Protein AF-A0A2H1JUE1-F1 (afdb_monomer)

Sequence (225 aa):
MKPLSWEAAAAALLAVSAVVLFGVGTTFPPVRAFGYVPMLAALIIVWSVNRSFARDLSIIAACLALISAISVEADISWSNIARMGVVLSAVVTGPWLVTRYVFEDKTIQFPLRRGQPWSRLEWAWLVFVVVVAWAVLPQYFMRTEVYLNWPPLTNWSEIIRLFFGVNAVGIWDELFFICTVFALLRKHFSFWTANVFTTIIFVSFLWELGYRSIGPLLTIPFALV

Nearest PDB structures (foldseek):
  8qai-assembly1_A  TM=3.395E-01  e=7.877E+00  synthetic construct
  8qah-assembly1_A  TM=2.611E-01  e=9.833E+00  synthetic construct

Organism: NCBI:txid1255616

Solvent-accessible surface area (backbone atoms only — not comparable to full-atom values): 12053 Å² total; per-residue (Å²): 130,82,78,81,48,67,61,57,51,20,51,48,27,39,27,51,13,31,32,27,43,24,34,50,11,62,79,38,63,89,51,21,70,57,15,53,54,37,35,51,50,17,51,54,48,22,58,74,73,37,66,71,58,25,56,50,52,49,49,51,52,52,37,53,53,58,55,68,74,50,83,64,51,47,55,87,48,68,69,47,48,53,52,49,52,52,53,58,48,43,52,44,51,46,53,43,49,45,36,46,73,74,66,69,39,75,70,60,53,83,86,71,90,74,94,66,79,82,49,73,65,56,53,51,48,52,54,49,52,53,54,48,47,66,64,46,46,62,54,50,32,67,76,68,54,40,57,72,48,42,67,87,75,85,47,73,69,52,49,55,50,50,55,55,46,54,54,51,48,56,53,45,47,48,51,36,47,49,28,37,49,25,43,53,38,42,76,81,36,55,68,67,60,17,39,52,44,36,34,46,34,51,49,12,46,41,32,35,42,32,46,50,87,67,30,53,76,67,45,49,68,63,56,73,109

Structure (mmCIF, N/CA/C/O backbone):
data_AF-A0A2H1JUE1-F1
#
_entry.id   AF-A0A2H1JUE1-F1
#
loop_
_atom_site.group_PDB
_atom_si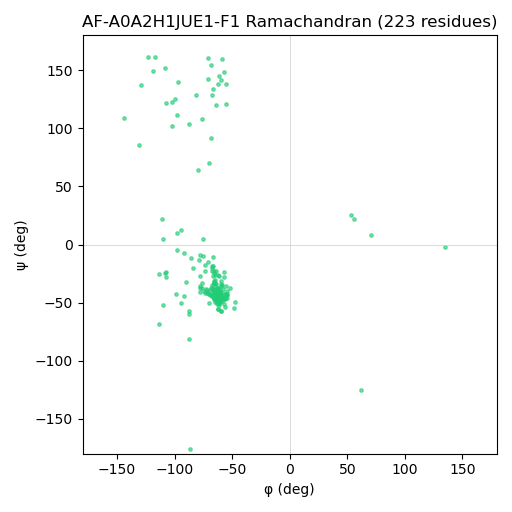te.id
_atom_site.type_symbol
_atom_site.label_atom_id
_atom_site.label_alt_id
_atom_site.label_comp_id
_atom_site.label_asym_id
_atom_site.label_entity_id
_atom_site.label_seq_id
_atom_site.pdbx_PDB_ins_code
_atom_site.Cartn_x
_atom_site.Cartn_y
_atom_site.Cartn_z
_atom_site.occupancy
_atom_site.B_iso_or_equiv
_atom_site.auth_seq_id
_atom_site.auth_comp_id
_atom_site.auth_asym_id
_atom_site.auth_atom_id
_atom_site.pdbx_PDB_model_num
ATOM 1 N N . MET A 1 1 ? -26.456 14.952 4.417 1.00 43.59 1 MET A N 1
ATOM 2 C CA . MET A 1 1 ? -25.105 14.348 4.400 1.00 43.59 1 MET A CA 1
ATOM 3 C C . MET A 1 1 ? -24.648 14.248 5.848 1.00 43.59 1 MET A C 1
ATOM 5 O O . MET A 1 1 ? -24.666 15.272 6.518 1.00 43.59 1 MET A O 1
ATOM 9 N N . LYS A 1 2 ? -24.367 13.049 6.384 1.00 45.31 2 LYS A N 1
ATOM 10 C CA . LYS A 1 2 ? -23.789 12.945 7.739 1.00 45.31 2 LYS A CA 1
ATOM 11 C C . LYS A 1 2 ? -22.421 13.648 7.724 1.00 45.31 2 LYS A C 1
ATOM 13 O O . LYS A 1 2 ? -21.713 13.478 6.730 1.00 45.31 2 LYS A O 1
ATOM 18 N N . PRO A 1 3 ? -22.060 14.436 8.751 1.00 51.22 3 PRO A N 1
ATOM 19 C CA . PRO A 1 3 ? -20.720 15.005 8.830 1.00 51.22 3 PRO A CA 1
ATOM 20 C C . PRO A 1 3 ? -19.693 13.871 8.764 1.00 51.22 3 PRO A C 1
ATOM 2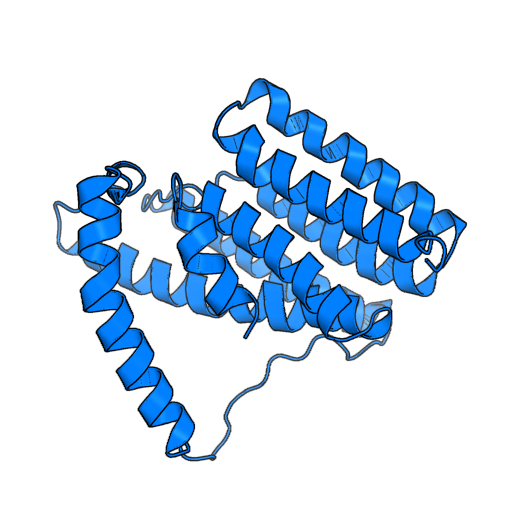2 O O . PRO A 1 3 ? -19.909 12.801 9.341 1.00 51.22 3 PRO A O 1
ATOM 25 N N . LEU A 1 4 ? -18.612 14.091 8.013 1.00 66.25 4 LEU A N 1
ATOM 26 C CA . LEU A 1 4 ? -17.487 13.165 7.939 1.00 66.25 4 LEU A CA 1
ATOM 27 C C . LEU A 1 4 ? -16.988 12.934 9.373 1.00 66.25 4 LEU A C 1
ATOM 29 O O . LEU A 1 4 ? -16.663 13.900 10.064 1.00 66.25 4 LEU A O 1
ATOM 33 N N . SER A 1 5 ? -16.983 11.686 9.853 1.00 89.38 5 SER A N 1
ATOM 34 C CA . SER A 1 5 ? -16.444 11.405 11.185 1.00 89.38 5 SER A CA 1
ATOM 35 C C . SER A 1 5 ? -14.963 11.781 11.209 1.00 89.38 5 SER A C 1
ATOM 37 O O . SER A 1 5 ? -14.259 11.621 10.210 1.00 89.38 5 SER A O 1
ATOM 39 N N . TRP A 1 6 ? -14.465 12.276 12.343 1.00 92.25 6 TRP A N 1
ATOM 40 C CA . TRP A 1 6 ? -13.042 12.603 12.482 1.00 92.25 6 TRP A CA 1
ATOM 41 C C . TRP A 1 6 ? -12.128 11.402 12.193 1.00 92.25 6 TRP A C 1
ATOM 43 O O . TRP A 1 6 ? -11.017 11.569 11.700 1.00 92.25 6 TRP A O 1
ATOM 53 N N . GLU A 1 7 ? -12.622 10.187 12.427 1.00 93.00 7 GLU A N 1
ATOM 54 C CA . GLU A 1 7 ? -11.959 8.936 12.059 1.00 93.00 7 GLU A CA 1
ATOM 55 C C . GLU A 1 7 ? -11.834 8.798 10.536 1.00 93.00 7 GLU A C 1
ATOM 57 O O . GLU A 1 7 ? -10.749 8.531 10.025 1.00 93.00 7 GLU A O 1
ATOM 62 N N . ALA A 1 8 ? -12.916 9.040 9.788 1.00 94.19 8 ALA A N 1
ATOM 63 C CA . ALA A 1 8 ? -12.879 9.019 8.329 1.00 94.19 8 ALA A CA 1
ATOM 64 C C . ALA A 1 8 ? -11.990 10.139 7.768 1.00 94.19 8 ALA A C 1
ATOM 66 O O . ALA A 1 8 ? -11.302 9.924 6.773 1.00 94.19 8 ALA A O 1
ATOM 67 N N . ALA A 1 9 ? -11.947 11.305 8.421 1.00 95.31 9 ALA A N 1
ATOM 68 C CA . ALA A 1 9 ? -11.017 12.376 8.071 1.00 95.31 9 ALA A CA 1
ATOM 69 C C . ALA A 1 9 ? -9.551 11.954 8.282 1.00 95.31 9 ALA A C 1
ATOM 71 O O . ALA A 1 9 ? -8.721 12.181 7.405 1.00 95.31 9 ALA A O 1
ATOM 72 N N . ALA A 1 10 ? -9.230 11.289 9.397 1.00 96.69 10 ALA A N 1
ATOM 73 C CA . ALA A 1 10 ? -7.889 10.762 9.651 1.00 96.69 10 ALA A CA 1
ATOM 74 C C . ALA A 1 10 ? -7.494 9.670 8.641 1.00 96.69 10 ALA A C 1
ATOM 76 O O . ALA A 1 10 ? -6.391 9.702 8.099 1.00 96.69 10 ALA A O 1
ATOM 77 N N . ALA A 1 11 ? -8.402 8.744 8.321 1.00 96.88 11 ALA A N 1
ATOM 78 C CA . ALA A 1 11 ? -8.172 7.731 7.290 1.00 96.88 11 ALA A CA 1
ATOM 79 C C . ALA A 1 11 ? -7.960 8.361 5.902 1.00 96.88 11 ALA A C 1
ATOM 81 O O . ALA A 1 11 ? -7.049 7.966 5.177 1.00 96.88 11 ALA A O 1
ATOM 82 N N . ALA A 1 12 ? -8.743 9.389 5.558 1.00 97.44 12 ALA A N 1
ATOM 83 C CA . ALA A 1 12 ? -8.578 10.136 4.316 1.00 97.44 12 ALA A CA 1
ATOM 84 C C . ALA A 1 12 ? -7.231 10.865 4.258 1.00 97.44 12 ALA A C 1
ATOM 86 O O . ALA A 1 12 ? -6.567 10.821 3.228 1.00 97.44 12 ALA A O 1
ATOM 87 N N . LEU A 1 13 ? -6.787 11.480 5.356 1.00 97.69 13 LEU A N 1
ATOM 88 C CA . LEU A 1 13 ? -5.463 12.099 5.438 1.00 97.69 13 LEU A CA 1
ATOM 89 C C . LEU A 1 13 ? -4.339 11.071 5.265 1.00 97.69 13 LEU A C 1
ATOM 91 O O . LEU A 1 13 ? -3.372 11.345 4.558 1.00 97.69 13 LEU A O 1
ATOM 95 N N . LEU A 1 14 ? -4.473 9.869 5.832 1.00 98.06 14 LEU A N 1
ATOM 96 C CA . LEU A 1 14 ? -3.495 8.804 5.604 1.00 98.06 14 LEU A CA 1
ATOM 97 C C . LEU A 1 14 ? -3.512 8.303 4.149 1.00 98.06 14 LEU A C 1
ATOM 99 O O . LEU A 1 14 ? -2.458 8.055 3.570 1.00 98.06 14 LEU A O 1
ATOM 103 N N . ALA A 1 15 ? -4.685 8.213 3.522 1.00 97.69 15 ALA A N 1
ATOM 104 C CA . ALA A 1 15 ? -4.795 7.874 2.105 1.00 97.69 15 ALA A CA 1
ATOM 105 C C . ALA A 1 15 ? -4.165 8.960 1.209 1.00 97.69 15 ALA A C 1
ATOM 107 O O . ALA A 1 15 ? -3.414 8.643 0.290 1.00 97.69 15 ALA A O 1
ATOM 108 N N . VAL A 1 16 ? -4.383 10.243 1.521 1.00 97.69 16 VAL A N 1
ATOM 109 C CA . VAL A 1 16 ? -3.706 11.373 0.860 1.00 97.69 16 VAL A CA 1
ATOM 110 C C . VAL A 1 16 ? -2.194 11.295 1.069 1.00 97.69 16 VAL A C 1
ATOM 112 O O . VAL A 1 16 ? -1.439 11.514 0.126 1.00 97.69 16 VAL A O 1
ATOM 115 N N . SER A 1 17 ? -1.738 10.936 2.272 1.00 97.50 17 SER A N 1
ATOM 116 C CA . SER A 1 17 ? -0.320 10.695 2.544 1.00 97.50 17 SER A CA 1
ATOM 117 C C . SER A 1 17 ? 0.262 9.635 1.612 1.00 97.50 17 SER A C 1
ATOM 119 O O . SER A 1 17 ? 1.292 9.895 0.996 1.00 97.50 17 SER A O 1
ATOM 121 N N . ALA A 1 18 ? -0.415 8.498 1.433 1.00 96.62 18 ALA A N 1
ATOM 122 C CA . ALA A 1 18 ? 0.022 7.453 0.510 1.00 96.62 18 ALA A CA 1
ATOM 123 C C . ALA A 1 18 ? 0.114 7.964 -0.940 1.00 96.62 18 ALA A C 1
ATOM 125 O O . ALA A 1 18 ? 1.123 7.733 -1.607 1.00 96.62 18 ALA A O 1
ATOM 126 N N . VAL A 1 19 ? -0.878 8.733 -1.406 1.00 96.44 19 VAL A N 1
ATOM 127 C CA . VAL A 1 19 ? -0.862 9.348 -2.748 1.00 96.44 19 VAL A CA 1
ATOM 128 C C . VAL A 1 19 ? 0.331 10.289 -2.915 1.00 96.44 19 VAL A C 1
ATOM 130 O O . VAL A 1 19 ? 0.977 10.286 -3.961 1.00 96.44 19 VAL A O 1
ATOM 133 N N . VAL A 1 20 ? 0.659 11.089 -1.899 1.00 95.88 20 VAL A N 1
ATOM 134 C CA . VAL A 1 20 ? 1.799 12.013 -1.967 1.00 95.88 20 VAL A CA 1
ATOM 135 C C . VAL A 1 20 ? 3.134 11.272 -1.846 1.00 95.88 20 VAL A C 1
ATOM 137 O O . VAL A 1 20 ? 4.064 11.612 -2.568 1.00 95.88 20 VAL A O 1
ATOM 140 N N . LEU A 1 21 ? 3.248 10.259 -0.983 1.00 93.69 21 LEU A N 1
ATOM 141 C CA . LEU A 1 21 ? 4.492 9.507 -0.770 1.00 93.69 21 LEU A CA 1
ATOM 142 C C . LEU A 1 21 ? 4.863 8.615 -1.959 1.00 93.69 21 LEU A C 1
ATOM 144 O O . LEU A 1 21 ? 6.039 8.557 -2.315 1.00 93.69 21 LEU A O 1
ATOM 148 N N . PHE A 1 22 ? 3.877 7.930 -2.539 1.00 93.50 22 PHE A N 1
ATOM 149 C CA . PHE A 1 22 ? 4.087 6.845 -3.504 1.00 93.50 22 PHE A CA 1
ATOM 150 C C . PHE A 1 22 ? 3.587 7.185 -4.913 1.00 93.50 22 PHE A C 1
ATOM 152 O O . PHE A 1 22 ? 4.115 6.691 -5.907 1.00 93.50 22 PHE A O 1
ATOM 159 N N . GLY A 1 23 ? 2.617 8.093 -5.027 1.00 90.12 23 GLY A N 1
ATOM 160 C CA . GLY A 1 23 ? 2.155 8.622 -6.308 1.00 90.12 23 GLY A CA 1
ATOM 161 C C . GLY A 1 23 ? 2.982 9.828 -6.752 1.00 90.12 23 GLY A C 1
ATOM 162 O O . GLY A 1 23 ? 3.911 9.729 -7.555 1.00 90.12 23 GLY A O 1
ATOM 163 N N . VAL A 1 24 ? 2.641 10.993 -6.195 1.00 89.56 24 VAL A N 1
ATOM 164 C CA . VAL A 1 24 ? 3.213 12.291 -6.585 1.00 89.56 24 VAL A CA 1
ATOM 165 C C . VAL A 1 24 ? 4.704 12.366 -6.265 1.00 89.56 24 VAL A C 1
ATOM 167 O O . VAL A 1 24 ? 5.474 12.847 -7.088 1.00 89.56 24 VAL A O 1
ATOM 170 N N . GLY A 1 25 ? 5.125 11.869 -5.102 1.00 82.88 25 GLY A N 1
ATOM 171 C CA . GLY A 1 25 ? 6.514 11.892 -4.641 1.00 82.88 25 GLY A CA 1
ATOM 172 C C . GLY A 1 25 ? 7.459 11.063 -5.504 1.00 82.88 25 GLY A C 1
ATOM 173 O O . GLY A 1 25 ? 8.636 11.397 -5.604 1.00 82.88 25 GLY A O 1
ATOM 174 N N . THR A 1 26 ? 6.941 10.039 -6.181 1.00 84.00 26 THR A N 1
ATOM 175 C CA . THR A 1 26 ? 7.703 9.254 -7.158 1.00 84.00 26 THR A CA 1
ATOM 176 C C . THR A 1 26 ? 7.955 10.058 -8.433 1.00 84.00 26 THR A C 1
ATOM 178 O O . THR A 1 26 ? 9.044 10.022 -8.994 1.00 84.00 26 THR A O 1
ATOM 181 N N . THR A 1 27 ? 6.968 10.836 -8.888 1.00 84.00 27 THR A N 1
ATOM 182 C CA . THR A 1 27 ? 7.120 11.718 -10.058 1.00 84.00 27 THR A CA 1
ATOM 183 C C . THR A 1 27 ? 7.916 12.985 -9.729 1.00 84.00 27 THR A C 1
ATOM 185 O O . THR A 1 27 ? 8.665 13.487 -10.563 1.00 84.00 27 THR A O 1
ATOM 188 N N . PHE A 1 28 ? 7.779 13.493 -8.506 1.00 86.88 28 PHE A N 1
ATOM 189 C CA . PHE A 1 28 ? 8.398 14.721 -8.027 1.00 86.88 28 PHE A CA 1
ATOM 190 C C . PHE A 1 28 ? 9.080 14.464 -6.669 1.00 86.88 28 PHE A C 1
ATOM 192 O O . PHE A 1 28 ? 8.504 14.744 -5.614 1.00 86.88 28 PHE A O 1
ATOM 199 N N . PRO A 1 29 ? 10.337 13.985 -6.657 1.00 84.88 29 PRO A N 1
ATOM 200 C CA . PRO A 1 29 ? 11.055 13.662 -5.422 1.00 84.88 29 PRO A CA 1
ATOM 201 C C . PRO A 1 29 ? 11.081 14.774 -4.355 1.00 84.88 29 PRO A C 1
ATOM 203 O O . PRO A 1 29 ? 10.925 14.448 -3.175 1.00 84.88 29 PRO A O 1
ATOM 206 N N . PRO A 1 30 ? 11.189 16.079 -4.701 1.00 89.44 30 PRO A N 1
ATOM 207 C CA . PRO A 1 30 ? 11.189 17.148 -3.701 1.00 89.44 30 PRO A CA 1
ATOM 208 C C . PRO A 1 30 ? 9.903 17.227 -2.873 1.00 89.44 30 PRO A C 1
ATOM 210 O O . PRO A 1 30 ? 9.948 17.678 -1.731 1.00 89.44 30 PRO A O 1
ATOM 213 N N . VAL A 1 31 ? 8.761 16.789 -3.421 1.00 90.56 31 VAL A N 1
ATOM 214 C CA . VAL A 1 31 ? 7.478 16.843 -2.705 1.00 90.56 31 VAL A CA 1
ATOM 215 C C . VAL A 1 31 ? 7.165 15.572 -1.925 1.00 90.56 31 VAL A C 1
ATOM 217 O O . VAL A 1 31 ? 6.224 15.577 -1.134 1.00 90.56 31 VAL A O 1
ATOM 220 N N . ARG A 1 32 ? 7.963 14.505 -2.075 1.00 89.62 32 ARG A N 1
ATOM 221 C CA . ARG A 1 32 ? 7.752 13.231 -1.367 1.00 89.62 32 ARG A CA 1
ATOM 222 C C . ARG A 1 32 ? 7.673 13.440 0.145 1.00 89.62 32 ARG A C 1
ATOM 224 O O . ARG A 1 32 ? 6.767 12.928 0.794 1.00 89.62 32 ARG A O 1
ATOM 231 N N . ALA A 1 33 ? 8.554 14.276 0.698 1.00 91.81 33 ALA A N 1
ATOM 232 C CA . ALA A 1 33 ? 8.569 14.588 2.126 1.00 91.81 33 ALA A CA 1
ATOM 233 C C . ALA A 1 33 ? 7.276 15.271 2.620 1.00 91.81 33 ALA A C 1
ATOM 235 O O . ALA A 1 33 ? 6.905 15.109 3.784 1.00 91.81 33 ALA A O 1
ATOM 236 N N . PHE A 1 34 ? 6.534 15.975 1.755 1.00 94.06 34 PHE A N 1
ATOM 237 C CA . PHE A 1 34 ? 5.244 16.556 2.142 1.00 94.06 34 PHE A CA 1
ATOM 238 C C . PHE A 1 34 ? 4.186 15.497 2.434 1.00 94.06 34 PHE A C 1
ATOM 240 O O . PHE A 1 34 ? 3.229 15.799 3.138 1.00 94.06 34 PHE A O 1
ATOM 247 N N . GLY A 1 35 ? 4.367 14.253 1.981 1.00 94.12 35 GLY A N 1
ATOM 248 C CA . GLY A 1 35 ? 3.470 13.149 2.306 1.00 94.12 35 GLY A CA 1
ATOM 249 C C . GLY A 1 35 ? 3.452 12.796 3.795 1.00 94.12 35 GLY A C 1
ATOM 250 O O . GLY A 1 35 ? 2.440 12.298 4.289 1.00 94.12 35 GLY A O 1
ATOM 251 N N . TYR A 1 36 ? 4.498 13.138 4.554 1.00 96.19 36 TYR A N 1
ATOM 252 C CA . TYR A 1 36 ? 4.509 12.957 6.008 1.00 96.19 36 TYR A CA 1
ATOM 253 C C . TYR A 1 36 ? 3.632 13.975 6.750 1.00 96.19 36 TYR A C 1
ATOM 255 O O . TYR A 1 36 ? 3.174 13.690 7.851 1.00 96.19 36 TYR A O 1
ATOM 263 N N . VAL A 1 37 ? 3.334 15.137 6.158 1.00 97.00 37 VAL A N 1
ATOM 264 C CA . VAL A 1 37 ? 2.472 16.158 6.782 1.00 97.00 37 VAL A CA 1
ATOM 265 C C . VAL A 1 37 ? 1.044 15.639 7.020 1.00 97.00 37 VAL A C 1
ATOM 267 O O . VAL A 1 37 ? 0.605 15.645 8.173 1.00 97.00 37 VAL A O 1
ATOM 270 N N . PRO A 1 38 ? 0.307 15.136 6.005 1.00 97.38 38 PRO A N 1
ATOM 271 C CA . PRO A 1 38 ? -1.014 14.563 6.232 1.00 97.38 38 PRO A CA 1
ATOM 272 C C . PRO A 1 38 ? -0.953 13.268 7.056 1.00 97.38 38 PRO A C 1
ATOM 274 O O . PRO A 1 38 ? -1.889 13.002 7.804 1.00 97.38 38 PRO A O 1
ATOM 277 N N . MET A 1 39 ? 0.151 12.507 7.015 1.00 98.06 39 MET A N 1
ATOM 278 C CA . MET A 1 39 ? 0.349 11.353 7.905 1.00 98.06 39 MET A CA 1
ATOM 279 C C . MET A 1 39 ? 0.360 11.779 9.376 1.00 98.06 39 MET A C 1
ATOM 281 O O . MET A 1 39 ? -0.398 11.247 10.184 1.00 98.06 39 MET A O 1
ATOM 285 N N . LEU A 1 40 ? 1.185 12.769 9.728 1.00 97.81 40 LEU A N 1
ATOM 286 C CA . LEU A 1 40 ? 1.268 13.293 11.089 1.00 97.81 40 LEU A CA 1
ATOM 287 C C . LEU A 1 40 ? -0.063 13.911 11.527 1.00 97.81 40 LEU A C 1
ATOM 289 O O . LEU A 1 40 ? -0.509 13.662 12.645 1.00 97.81 40 LEU A O 1
ATOM 293 N N . ALA 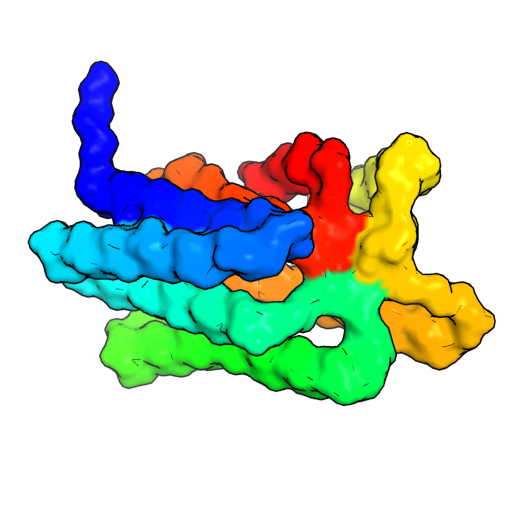A 1 41 ? -0.736 14.648 10.641 1.00 97.56 41 ALA A N 1
ATOM 294 C CA . ALA A 1 41 ? -2.061 15.196 10.918 1.00 97.56 41 ALA A CA 1
ATOM 295 C C . ALA A 1 41 ? -3.098 14.092 11.196 1.00 97.56 41 ALA A C 1
ATOM 297 O O . ALA A 1 41 ? -3.848 14.194 12.168 1.00 97.56 41 ALA A O 1
ATOM 298 N N . ALA A 1 42 ? -3.105 13.011 10.404 1.00 97.50 42 ALA A N 1
ATOM 299 C CA . ALA A 1 42 ? -3.966 11.850 10.628 1.00 97.50 42 ALA A CA 1
ATOM 300 C C . ALA A 1 42 ? -3.735 11.238 12.015 1.00 97.50 42 ALA A C 1
ATOM 302 O O . ALA A 1 42 ? -4.694 10.976 12.743 1.00 97.50 42 ALA A O 1
ATOM 303 N N . LEU A 1 43 ? -2.465 11.064 12.401 1.00 97.81 43 LEU A N 1
ATOM 304 C CA . LEU A 1 43 ? -2.086 10.535 13.709 1.00 97.81 43 LEU A CA 1
ATOM 305 C C . LEU A 1 43 ? -2.532 11.458 14.851 1.00 97.81 43 LEU A C 1
ATOM 307 O O . LEU A 1 43 ? -3.138 10.988 15.811 1.00 97.81 43 LEU A O 1
ATOM 311 N N . ILE A 1 44 ? -2.302 12.767 14.741 1.00 97.56 44 ILE A N 1
ATOM 312 C CA . ILE A 1 44 ? -2.718 13.744 15.760 1.00 97.56 44 ILE A CA 1
ATOM 313 C C . ILE A 1 44 ? -4.240 13.717 15.954 1.00 97.56 44 ILE A C 1
ATOM 315 O O . ILE A 1 44 ? -4.719 13.666 17.091 1.00 97.56 44 ILE A O 1
ATOM 319 N N . ILE A 1 45 ? -5.003 13.710 14.857 1.00 95.94 45 ILE A N 1
ATOM 320 C CA . ILE A 1 45 ? -6.469 13.682 14.902 1.00 95.94 45 ILE A CA 1
ATOM 321 C C . ILE A 1 45 ? -6.953 12.393 15.560 1.00 95.94 45 ILE A C 1
ATOM 323 O O . ILE A 1 45 ? -7.737 12.446 16.507 1.00 95.94 45 ILE A O 1
ATOM 327 N N . VAL A 1 46 ? -6.472 11.231 15.113 1.00 95.94 46 VAL A N 1
ATOM 328 C CA . VAL A 1 46 ? -6.986 9.959 15.627 1.00 95.94 46 VAL A CA 1
ATOM 329 C C . VAL A 1 46 ? -6.630 9.746 17.100 1.00 95.94 46 VAL A C 1
ATOM 331 O O . VAL A 1 46 ? -7.484 9.315 17.873 1.00 95.94 46 VAL A O 1
ATOM 334 N N . TRP A 1 47 ? -5.422 10.131 17.533 1.00 97.00 47 TRP A N 1
ATOM 335 C CA . TRP A 1 47 ? -5.011 10.034 18.938 1.00 97.00 47 TRP A CA 1
ATOM 336 C C . TRP A 1 47 ? -5.811 10.964 19.860 1.00 97.00 47 TRP A C 1
ATOM 338 O O . TRP A 1 47 ? -5.945 10.663 21.050 1.00 97.00 47 TRP A O 1
ATOM 348 N N . SER A 1 48 ? -6.372 12.044 19.310 1.00 95.62 48 SER A N 1
ATOM 349 C CA . SER A 1 48 ? -7.238 12.990 20.024 1.00 95.62 48 SER A CA 1
ATOM 350 C C . SER A 1 48 ? -8.705 12.549 20.083 1.00 95.62 48 SER A C 1
ATOM 352 O O . SER A 1 48 ? -9.445 13.029 20.936 1.00 95.62 48 SER A O 1
ATOM 354 N N . VAL A 1 49 ? -9.133 11.643 19.196 1.00 93.12 49 VAL A N 1
ATOM 355 C CA . VAL A 1 49 ? -10.548 11.265 19.028 1.00 93.12 49 VAL A CA 1
ATOM 356 C C . VAL A 1 49 ? -10.832 9.844 19.509 1.00 93.12 49 VAL A C 1
ATOM 358 O O . VAL A 1 49 ? -11.747 9.641 20.303 1.00 93.12 49 VAL A O 1
ATOM 361 N N . ASN A 1 50 ? -10.065 8.851 19.047 1.00 93.94 50 ASN A N 1
ATOM 362 C CA . ASN A 1 50 ? -10.319 7.439 19.330 1.00 93.94 50 ASN A CA 1
ATOM 363 C C . ASN A 1 50 ? -9.005 6.664 19.496 1.00 93.94 50 ASN A C 1
ATOM 365 O O . ASN A 1 50 ? -8.307 6.366 18.530 1.00 93.94 50 ASN A O 1
ATOM 369 N N . ARG A 1 51 ? -8.699 6.262 20.736 1.00 93.38 51 ARG A N 1
ATOM 370 C CA . ARG A 1 51 ? -7.477 5.513 21.080 1.00 93.38 51 ARG A CA 1
ATOM 371 C C . ARG A 1 51 ? -7.414 4.119 20.452 1.00 93.38 51 ARG A C 1
ATOM 373 O O . ARG A 1 51 ? -6.315 3.635 20.203 1.00 93.38 51 ARG A O 1
ATOM 380 N N . SER A 1 52 ? -8.556 3.470 20.223 1.00 93.69 52 SER A N 1
ATOM 381 C CA . SER A 1 52 ? -8.593 2.150 19.587 1.00 93.69 52 SER A CA 1
ATOM 382 C C . SER A 1 52 ? -8.216 2.261 18.114 1.00 93.69 52 SER A C 1
ATOM 384 O O . SER A 1 52 ? -7.282 1.591 17.681 1.00 93.69 52 SER A O 1
ATOM 386 N N . PHE A 1 53 ? -8.853 3.178 17.379 1.00 95.56 53 PHE A N 1
ATOM 387 C CA . PHE A 1 53 ? -8.497 3.429 15.983 1.00 95.56 53 PHE A CA 1
ATOM 388 C C . PHE A 1 53 ? -7.088 4.014 15.844 1.00 95.56 53 PHE A C 1
ATOM 390 O O . PHE A 1 53 ? -6.378 3.689 14.898 1.00 95.56 53 PHE A O 1
ATOM 397 N N . ALA A 1 54 ? -6.632 4.807 16.817 1.00 96.06 54 ALA A N 1
ATOM 398 C CA . ALA A 1 54 ? -5.294 5.385 16.795 1.00 96.06 54 ALA A CA 1
ATOM 399 C C . ALA A 1 54 ? -4.186 4.332 16.768 1.00 96.06 54 ALA A C 1
ATOM 401 O O . ALA A 1 54 ? -3.231 4.483 16.013 1.00 96.06 54 ALA A O 1
ATOM 402 N N . ARG A 1 55 ? -4.328 3.248 17.542 1.00 95.88 55 ARG A N 1
ATOM 403 C CA . ARG A 1 55 ? -3.369 2.131 17.540 1.00 95.88 55 ARG A CA 1
ATOM 404 C C . ARG A 1 55 ? -3.273 1.484 16.161 1.00 95.88 55 ARG A C 1
ATOM 406 O O . ARG A 1 55 ? -2.173 1.316 15.641 1.00 95.88 55 ARG A O 1
ATOM 413 N N . ASP A 1 56 ? -4.422 1.182 15.568 1.00 97.06 56 ASP A N 1
ATOM 414 C CA . ASP A 1 56 ? -4.509 0.513 14.271 1.00 97.06 56 ASP A CA 1
ATOM 415 C C . ASP A 1 56 ? -3.993 1.419 13.138 1.00 97.06 56 ASP A C 1
ATOM 417 O O . ASP A 1 56 ? -3.184 0.995 12.312 1.00 97.06 56 ASP A O 1
ATOM 421 N N . LEU A 1 57 ? -4.373 2.701 13.139 1.00 97.44 57 LEU A N 1
ATOM 422 C CA . LEU A 1 57 ? -3.911 3.673 12.146 1.00 97.44 57 LEU A CA 1
ATOM 423 C C . LEU A 1 57 ? -2.411 3.976 12.286 1.00 97.44 57 LEU A C 1
ATOM 425 O O . LEU A 1 57 ? -1.730 4.148 11.278 1.00 97.44 57 LEU A O 1
ATOM 429 N N . SER A 1 58 ? -1.873 3.997 13.513 1.00 97.88 58 SER A N 1
ATOM 430 C CA . SER A 1 58 ? -0.431 4.130 13.762 1.00 97.88 58 SER A CA 1
ATOM 431 C C . SER A 1 58 ? 0.373 2.962 13.201 1.00 97.88 58 SER A C 1
ATOM 433 O O . SER A 1 58 ? 1.452 3.198 12.662 1.00 97.88 58 SER A O 1
ATOM 435 N N . ILE A 1 59 ? -0.143 1.730 13.270 1.00 97.69 59 ILE A N 1
ATOM 436 C CA . ILE A 1 59 ? 0.507 0.571 12.643 1.00 97.69 59 ILE A CA 1
ATOM 437 C C . ILE A 1 59 ? 0.589 0.764 11.126 1.00 97.69 59 ILE A C 1
ATOM 439 O O . ILE A 1 59 ? 1.668 0.612 10.552 1.00 97.69 59 ILE A O 1
ATOM 443 N N . ILE A 1 60 ? -0.524 1.140 10.483 1.00 98.19 60 ILE A N 1
ATOM 444 C CA . ILE A 1 60 ? -0.555 1.365 9.030 1.00 98.19 60 ILE A CA 1
ATOM 445 C C . ILE A 1 60 ? 0.421 2.488 8.660 1.00 98.19 60 ILE A C 1
ATOM 447 O O . ILE A 1 60 ? 1.274 2.297 7.798 1.00 98.19 60 ILE A O 1
ATOM 451 N N . ALA A 1 61 ? 0.357 3.631 9.349 1.00 98.12 61 ALA A N 1
ATOM 452 C CA . ALA A 1 61 ? 1.241 4.767 9.101 1.00 98.12 61 ALA A CA 1
ATOM 453 C C . ALA A 1 61 ? 2.727 4.408 9.261 1.00 98.12 61 ALA A C 1
ATOM 455 O O . ALA A 1 61 ? 3.534 4.791 8.418 1.00 98.12 61 ALA A O 1
ATOM 456 N N . ALA A 1 62 ? 3.089 3.632 10.288 1.00 97.81 62 ALA A N 1
ATOM 457 C CA . ALA A 1 62 ? 4.461 3.173 10.492 1.00 97.81 62 ALA A CA 1
ATOM 458 C C . ALA A 1 62 ? 4.946 2.269 9.348 1.00 97.81 62 ALA A C 1
ATOM 460 O O . ALA A 1 62 ? 6.087 2.398 8.907 1.00 97.81 62 ALA A O 1
ATOM 461 N N . CYS A 1 63 ? 4.080 1.397 8.825 1.00 97.50 63 CYS A N 1
ATOM 462 C CA . CYS A 1 63 ? 4.414 0.565 7.671 1.00 97.50 63 CYS A CA 1
ATOM 463 C C . CYS A 1 63 ? 4.623 1.399 6.411 1.00 97.50 63 CYS A C 1
ATOM 465 O O . CYS A 1 63 ? 5.622 1.210 5.725 1.00 97.50 63 CYS A O 1
ATOM 467 N N . LEU A 1 64 ? 3.724 2.349 6.128 1.00 97.12 64 LEU A N 1
ATOM 468 C CA . LEU A 1 64 ? 3.873 3.242 4.977 1.00 97.12 64 LEU A CA 1
ATOM 469 C C . LEU A 1 64 ? 5.148 4.085 5.097 1.00 97.12 64 LEU A C 1
ATOM 471 O O . LEU A 1 64 ? 5.886 4.206 4.126 1.00 97.12 64 LEU A O 1
ATOM 475 N N . ALA A 1 65 ? 5.458 4.599 6.290 1.00 96.00 65 ALA A N 1
ATOM 476 C CA . ALA A 1 65 ? 6.700 5.326 6.537 1.00 96.00 65 ALA A CA 1
ATOM 477 C C . ALA A 1 65 ? 7.941 4.449 6.280 1.00 96.00 65 ALA A C 1
ATOM 479 O O . ALA A 1 65 ? 8.894 4.900 5.642 1.00 96.00 65 ALA A O 1
ATOM 480 N N . LEU A 1 66 ? 7.918 3.185 6.720 1.00 95.25 66 LEU A N 1
ATOM 481 C CA . LEU A 1 66 ? 9.021 2.248 6.506 1.00 95.25 66 LEU A CA 1
ATOM 482 C C . LEU A 1 66 ? 9.194 1.888 5.023 1.00 95.25 66 LEU A C 1
ATOM 484 O O . LEU A 1 66 ? 10.320 1.857 4.536 1.00 95.25 66 LEU A O 1
ATOM 488 N N . ILE A 1 67 ? 8.093 1.675 4.296 1.00 94.31 67 ILE A N 1
ATOM 489 C CA . ILE A 1 67 ? 8.116 1.441 2.844 1.00 94.31 67 ILE A CA 1
ATOM 490 C C . ILE A 1 67 ? 8.669 2.676 2.127 1.00 94.31 67 ILE A C 1
ATOM 492 O O . ILE A 1 67 ? 9.556 2.546 1.292 1.00 94.31 67 ILE A O 1
ATOM 496 N N . SER A 1 68 ? 8.239 3.884 2.508 1.00 92.25 68 SER A N 1
ATOM 497 C CA . SER A 1 68 ? 8.715 5.124 1.880 1.00 92.25 68 SER A CA 1
ATOM 498 C C . SER A 1 68 ? 10.192 5.446 2.128 1.00 92.25 68 SER A C 1
ATOM 500 O O . SER A 1 68 ? 10.733 6.353 1.496 1.00 92.25 68 SER A O 1
ATOM 502 N N . ALA A 1 69 ? 10.856 4.725 3.038 1.00 88.75 69 ALA A N 1
ATOM 503 C CA . ALA A 1 69 ? 12.288 4.863 3.287 1.00 88.75 69 ALA A CA 1
ATOM 504 C C . ALA A 1 69 ? 13.154 4.148 2.235 1.00 88.75 69 ALA A C 1
ATOM 506 O O . ALA A 1 69 ? 14.364 4.379 2.175 1.00 88.75 69 ALA A O 1
ATOM 507 N N . ILE A 1 70 ? 12.560 3.281 1.411 1.00 87.19 70 ILE A N 1
ATOM 508 C CA . ILE A 1 70 ? 13.233 2.608 0.300 1.00 87.19 70 ILE A CA 1
ATOM 509 C C . ILE A 1 70 ? 12.598 3.016 -1.033 1.00 87.19 70 ILE A C 1
ATOM 511 O O . ILE A 1 70 ? 11.494 3.551 -1.071 1.00 87.19 70 ILE A O 1
ATOM 515 N N . SER A 1 71 ? 13.319 2.798 -2.134 1.00 79.62 71 SER A N 1
ATOM 516 C CA . SER A 1 71 ? 12.695 2.839 -3.458 1.00 79.62 71 SER A CA 1
ATOM 517 C C . SER A 1 71 ? 12.012 1.502 -3.700 1.00 79.62 71 SER A C 1
ATOM 519 O O . SER A 1 71 ? 12.644 0.458 -3.518 1.00 79.62 71 SER A O 1
ATOM 521 N N . VAL A 1 72 ? 10.742 1.544 -4.093 1.00 77.38 72 VAL A N 1
ATOM 522 C CA . VAL A 1 72 ? 9.985 0.359 -4.526 1.00 77.38 72 VAL A CA 1
ATOM 523 C C . VAL A 1 72 ? 9.952 0.247 -6.056 1.00 77.38 72 VAL A C 1
ATOM 525 O O . VAL A 1 72 ? 9.244 -0.582 -6.622 1.00 77.38 72 VAL A O 1
ATOM 528 N N . GLU A 1 73 ? 10.743 1.068 -6.750 1.00 77.94 73 GLU A N 1
ATOM 529 C CA . GLU A 1 73 ? 10.919 0.934 -8.191 1.00 77.94 73 GLU A CA 1
ATOM 530 C C . GLU A 1 73 ? 11.437 -0.462 -8.539 1.00 77.94 73 GLU A C 1
ATOM 532 O O . GLU A 1 73 ? 12.178 -1.097 -7.778 1.00 77.94 73 GLU A O 1
ATOM 537 N N . ALA A 1 74 ? 11.037 -0.933 -9.715 1.00 67.62 74 ALA A N 1
ATOM 538 C CA . ALA A 1 74 ? 11.349 -2.257 -10.209 1.00 67.62 74 ALA A CA 1
ATOM 539 C C . ALA A 1 74 ? 12.833 -2.421 -10.585 1.00 67.62 74 ALA A C 1
ATOM 541 O O . ALA A 1 74 ? 13.192 -2.561 -11.749 1.00 67.62 74 ALA A O 1
ATOM 542 N N . ASP A 1 75 ? 13.717 -2.436 -9.593 1.00 78.50 75 ASP A N 1
ATOM 543 C CA . ASP A 1 75 ? 15.124 -2.786 -9.754 1.00 78.50 75 ASP A CA 1
ATOM 544 C C . ASP A 1 75 ? 15.372 -4.223 -9.267 1.00 78.50 75 ASP A C 1
ATOM 546 O O . ASP A 1 75 ? 15.110 -4.576 -8.114 1.00 78.50 75 ASP A O 1
ATOM 550 N N . ILE A 1 76 ? 15.903 -5.053 -10.166 1.00 80.56 76 ILE A N 1
ATOM 551 C CA . ILE A 1 76 ? 16.215 -6.476 -9.956 1.00 80.56 76 ILE A CA 1
ATOM 552 C C . ILE A 1 76 ? 17.673 -6.718 -9.529 1.00 80.56 76 ILE A C 1
ATOM 554 O O . ILE A 1 76 ? 18.159 -7.858 -9.557 1.00 80.56 76 ILE A O 1
ATOM 558 N N . SER A 1 77 ? 18.396 -5.662 -9.148 1.00 84.44 77 SER A N 1
ATOM 559 C CA . SER A 1 77 ? 19.709 -5.780 -8.525 1.00 84.44 77 SER A CA 1
ATOM 560 C C . SER A 1 77 ? 19.622 -6.585 -7.221 1.00 84.44 77 SER A C 1
ATOM 562 O O . SER A 1 77 ? 18.667 -6.483 -6.450 1.00 84.44 77 SER A O 1
ATOM 564 N N . TRP A 1 78 ? 20.629 -7.419 -6.946 1.00 87.12 78 TRP A N 1
ATOM 565 C CA . TRP A 1 78 ? 20.634 -8.273 -5.749 1.00 87.12 78 TRP A CA 1
ATOM 566 C C . TRP A 1 78 ? 20.548 -7.473 -4.445 1.00 87.12 78 TRP A C 1
ATOM 568 O O . TRP A 1 78 ? 19.911 -7.914 -3.489 1.00 87.12 78 TRP A O 1
ATOM 578 N N . SER A 1 79 ? 21.168 -6.292 -4.411 1.00 87.69 79 SER A N 1
ATOM 579 C CA . SER A 1 79 ? 21.097 -5.371 -3.278 1.00 87.69 79 SER A CA 1
ATOM 580 C C . SER A 1 79 ? 19.681 -4.839 -3.074 1.00 87.69 79 SER A C 1
ATOM 582 O O . SER A 1 79 ? 19.224 -4.794 -1.930 1.00 87.69 79 SER A O 1
ATOM 584 N N . ASN A 1 80 ? 18.978 -4.474 -4.152 1.00 86.06 80 ASN A N 1
ATOM 585 C CA . ASN A 1 80 ? 17.602 -4.005 -4.059 1.00 86.06 80 ASN A CA 1
ATOM 586 C C . ASN A 1 80 ? 16.648 -5.134 -3.663 1.00 86.06 80 ASN A C 1
ATOM 588 O O . ASN A 1 80 ? 15.857 -4.954 -2.744 1.00 86.06 80 ASN A O 1
ATOM 592 N N . ILE A 1 81 ? 16.793 -6.328 -4.248 1.00 87.81 81 ILE A N 1
ATOM 593 C CA . ILE A 1 81 ? 16.009 -7.514 -3.867 1.00 87.81 81 ILE A CA 1
ATOM 594 C C . ILE A 1 81 ? 16.169 -7.814 -2.372 1.00 87.81 81 ILE A C 1
ATOM 596 O O . ILE A 1 81 ? 15.175 -8.031 -1.681 1.00 87.81 81 ILE A O 1
ATOM 600 N N . ALA A 1 82 ? 17.399 -7.793 -1.848 1.00 90.00 82 ALA A N 1
ATOM 601 C CA . ALA A 1 82 ? 17.643 -8.023 -0.427 1.00 90.00 82 ALA A CA 1
ATOM 602 C C . ALA A 1 82 ? 17.028 -6.917 0.447 1.00 90.00 82 ALA A C 1
ATOM 604 O O . ALA A 1 82 ? 16.343 -7.212 1.425 1.00 90.00 82 ALA A O 1
ATOM 605 N N . ARG A 1 83 ? 17.233 -5.642 0.086 1.00 91.12 83 ARG A N 1
ATOM 606 C CA . ARG A 1 83 ? 16.696 -4.490 0.825 1.00 91.12 83 ARG A CA 1
ATOM 607 C C . ARG A 1 83 ? 15.167 -4.501 0.854 1.00 91.12 83 ARG A C 1
ATOM 609 O O . ARG A 1 83 ? 14.580 -4.399 1.928 1.00 91.12 83 ARG A O 1
ATOM 616 N N . MET A 1 84 ? 14.542 -4.653 -0.310 1.00 90.56 84 MET A N 1
ATOM 617 C CA . MET A 1 84 ? 13.095 -4.730 -0.461 1.00 90.56 84 MET A CA 1
ATOM 618 C C . MET A 1 84 ? 12.553 -5.949 0.284 1.00 90.56 84 MET A C 1
ATOM 620 O O . MET A 1 84 ? 11.653 -5.801 1.098 1.00 90.56 84 MET A O 1
ATOM 624 N N . GLY A 1 85 ? 13.162 -7.127 0.122 1.00 90.94 85 GLY A N 1
ATOM 625 C CA . GLY A 1 85 ? 12.764 -8.338 0.842 1.00 90.94 85 GLY A CA 1
ATOM 626 C C . GLY A 1 85 ? 12.760 -8.166 2.364 1.00 90.94 85 GLY A C 1
ATOM 627 O O . GLY A 1 85 ? 11.805 -8.582 3.022 1.00 90.94 85 GLY A O 1
ATOM 628 N N . VAL A 1 86 ? 13.774 -7.501 2.929 1.00 94.31 86 VAL A N 1
ATOM 629 C CA . VAL A 1 86 ? 13.841 -7.200 4.370 1.00 94.31 86 VAL A CA 1
ATOM 630 C C . VAL A 1 86 ? 12.725 -6.245 4.795 1.00 94.31 86 VAL A C 1
ATOM 632 O O . VAL A 1 86 ? 12.014 -6.537 5.756 1.00 94.31 86 VAL A O 1
ATOM 635 N N . VAL A 1 87 ? 12.538 -5.128 4.086 1.00 94.56 87 VAL A N 1
ATOM 636 C CA . VAL A 1 87 ? 11.517 -4.126 4.440 1.00 94.56 87 VAL A CA 1
ATOM 637 C C . VAL A 1 87 ? 10.105 -4.682 4.279 1.00 94.56 87 VAL A C 1
ATOM 639 O O . VAL A 1 87 ? 9.302 -4.562 5.203 1.00 94.56 87 VAL A O 1
ATOM 642 N N . LEU A 1 88 ? 9.813 -5.343 3.157 1.00 93.81 88 LEU A N 1
ATOM 643 C CA . LEU A 1 88 ? 8.517 -5.964 2.883 1.00 93.81 88 LEU A CA 1
ATOM 644 C C . LEU A 1 88 ? 8.191 -7.052 3.920 1.00 93.81 88 LEU A C 1
ATOM 646 O O . LEU A 1 88 ? 7.076 -7.108 4.443 1.00 93.81 88 LEU A O 1
ATOM 650 N N . SER A 1 89 ? 9.178 -7.862 4.315 1.00 95.00 89 SER A N 1
ATOM 651 C CA . SER A 1 89 ? 8.996 -8.830 5.403 1.00 95.00 89 SER A CA 1
ATOM 652 C C . SER A 1 89 ? 8.729 -8.141 6.743 1.00 95.00 89 SER A C 1
ATOM 654 O O . SER A 1 89 ? 7.869 -8.591 7.501 1.00 95.00 89 SER A O 1
ATOM 656 N N . ALA A 1 90 ? 9.422 -7.038 7.042 1.00 96.50 90 ALA A N 1
ATOM 657 C CA . ALA A 1 90 ? 9.243 -6.280 8.279 1.00 96.50 90 ALA A CA 1
ATOM 658 C C . ALA A 1 90 ? 7.848 -5.641 8.393 1.00 96.50 90 ALA A C 1
ATOM 660 O O . ALA A 1 90 ? 7.263 -5.663 9.472 1.00 96.50 90 ALA A O 1
ATOM 661 N N . VAL A 1 91 ? 7.272 -5.127 7.303 1.00 96.06 91 VAL A N 1
ATOM 662 C CA . VAL A 1 91 ? 5.919 -4.527 7.316 1.00 96.06 91 VAL A CA 1
ATOM 663 C C . VAL A 1 91 ? 4.778 -5.542 7.311 1.00 96.06 91 VAL A C 1
ATOM 665 O O . VAL A 1 91 ? 3.635 -5.166 7.536 1.00 96.06 91 VAL A O 1
ATOM 668 N N . VAL A 1 92 ? 5.063 -6.829 7.117 1.00 96.19 92 VAL A N 1
ATOM 669 C CA . VAL A 1 92 ? 4.086 -7.910 7.342 1.00 96.19 92 VAL A CA 1
ATOM 670 C C . VAL A 1 92 ? 4.252 -8.487 8.745 1.00 96.19 92 VAL A C 1
ATOM 672 O O . VAL A 1 92 ? 3.294 -8.593 9.511 1.00 96.19 92 VAL A O 1
ATOM 675 N N . THR A 1 93 ? 5.485 -8.832 9.118 1.00 96.56 93 THR A N 1
ATOM 676 C CA . THR A 1 93 ? 5.778 -9.462 10.413 1.00 96.56 93 THR A CA 1
ATOM 677 C C . THR A 1 93 ? 5.652 -8.487 11.580 1.00 96.56 93 THR A C 1
ATOM 679 O O . THR A 1 93 ? 5.122 -8.863 12.620 1.00 96.56 93 THR A O 1
ATOM 682 N N . GLY A 1 94 ? 6.073 -7.232 11.423 1.00 96.75 94 GLY A N 1
ATOM 683 C CA . GLY A 1 94 ? 6.031 -6.203 12.461 1.00 96.75 94 GLY A CA 1
ATOM 684 C C . GLY A 1 94 ? 4.612 -5.921 12.960 1.00 96.75 94 GLY A C 1
ATOM 685 O O . GLY A 1 94 ? 4.355 -6.117 14.149 1.00 96.75 94 GLY A O 1
ATOM 686 N N . PRO A 1 95 ? 3.661 -5.534 12.089 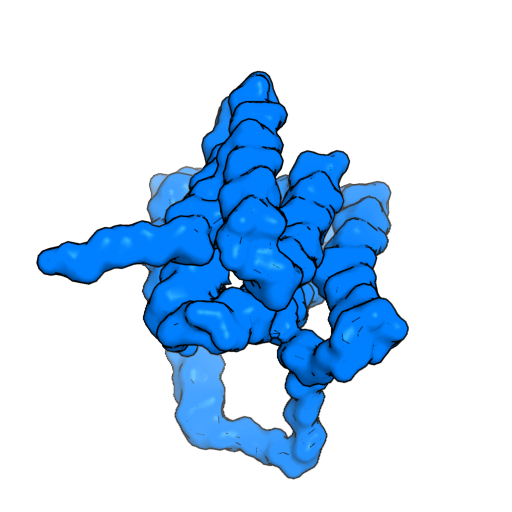1.00 96.56 95 PRO A N 1
ATOM 687 C CA . PRO A 1 95 ? 2.254 -5.368 12.461 1.00 96.56 95 PRO A CA 1
ATOM 688 C C . PRO A 1 95 ? 1.656 -6.605 13.111 1.00 96.56 95 PRO A C 1
ATOM 690 O O . PRO A 1 95 ? 0.974 -6.495 14.130 1.00 96.56 95 PRO A O 1
ATOM 693 N N . TRP A 1 96 ? 1.939 -7.783 12.554 1.00 96.56 96 TRP A N 1
ATOM 694 C CA . TRP A 1 96 ? 1.465 -9.045 13.105 1.00 96.56 96 TRP A CA 1
ATOM 695 C C . TRP A 1 96 ? 1.998 -9.280 14.527 1.00 96.56 96 TRP A C 1
ATOM 697 O O . TRP A 1 96 ? 1.219 -9.587 15.424 1.00 96.56 96 TRP A O 1
ATOM 707 N N . LEU A 1 97 ? 3.291 -9.053 14.777 1.00 96.50 97 LEU A N 1
ATOM 708 C CA . LEU A 1 97 ? 3.887 -9.166 16.112 1.00 96.50 97 LEU A CA 1
ATOM 709 C C . LEU A 1 97 ? 3.299 -8.137 17.088 1.00 96.50 97 LEU A C 1
ATOM 711 O O . LEU A 1 97 ? 2.903 -8.490 18.198 1.00 96.50 97 LEU A O 1
ATOM 715 N N . VAL A 1 98 ?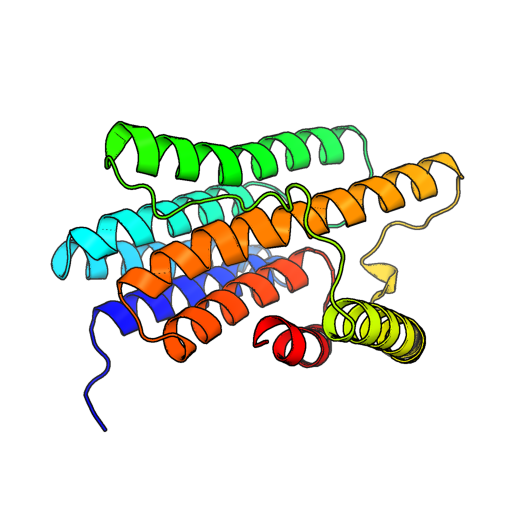 3.217 -6.868 16.682 1.00 95.94 98 VAL A N 1
ATOM 716 C CA . VAL A 1 98 ? 2.722 -5.782 17.539 1.00 95.94 98 VAL A CA 1
ATOM 717 C C . VAL A 1 98 ? 1.261 -6.015 17.917 1.00 95.94 98 VAL A C 1
ATOM 719 O O . VAL A 1 98 ? 0.919 -5.991 19.098 1.00 95.94 98 VAL A O 1
ATOM 722 N N . THR A 1 99 ? 0.395 -6.302 16.944 1.00 94.56 99 THR A N 1
ATOM 723 C CA . THR A 1 99 ? -1.023 -6.574 17.222 1.00 94.56 99 THR A CA 1
ATOM 724 C C . THR A 1 99 ? -1.190 -7.798 18.114 1.00 94.56 99 THR A C 1
ATOM 726 O O . THR A 1 99 ? -1.910 -7.726 19.107 1.00 94.56 99 THR A O 1
ATOM 729 N N . ARG A 1 100 ? -0.457 -8.883 17.835 1.00 94.19 100 ARG A N 1
ATOM 730 C CA . ARG A 1 100 ? -0.596 -10.152 18.551 1.00 94.19 100 ARG A CA 1
ATOM 731 C C . ARG A 1 100 ? -0.074 -10.117 19.984 1.00 94.19 100 ARG A C 1
ATOM 733 O O . ARG A 1 100 ? -0.711 -10.722 20.847 1.00 94.19 100 ARG A O 1
ATOM 740 N N . TYR A 1 101 ? 1.075 -9.483 20.216 1.00 94.88 101 TYR A N 1
ATOM 741 C CA . TYR A 1 101 ? 1.808 -9.560 21.486 1.00 94.88 101 TYR A CA 1
ATOM 742 C C . TYR A 1 101 ? 1.752 -8.280 22.321 1.00 94.88 101 TYR A C 1
ATOM 744 O O . TYR A 1 101 ? 1.904 -8.364 23.533 1.00 94.88 101 TYR A O 1
ATOM 752 N N . VAL A 1 102 ? 1.535 -7.109 21.711 1.00 94.19 102 VAL A N 1
ATOM 753 C CA . VAL A 1 102 ? 1.429 -5.834 22.447 1.00 94.19 102 VAL A CA 1
ATOM 754 C C . VAL A 1 102 ? -0.031 -5.445 22.651 1.00 94.19 102 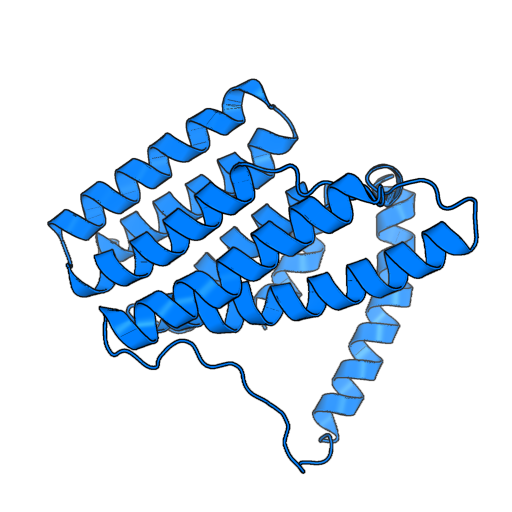VAL A C 1
ATOM 756 O O . VAL A 1 102 ? -0.403 -4.992 23.730 1.00 94.19 102 VAL A O 1
ATOM 759 N N . PHE A 1 103 ? -0.867 -5.606 21.623 1.00 92.06 103 PHE A N 1
ATOM 760 C CA . PHE A 1 103 ? -2.288 -5.242 21.692 1.00 92.06 103 PHE A CA 1
ATOM 761 C C . PHE A 1 103 ? -3.215 -6.423 21.988 1.00 92.06 103 PHE A C 1
ATOM 763 O O . PHE A 1 103 ? -4.410 -6.205 22.166 1.00 92.06 103 PHE A O 1
ATOM 770 N N . GLU A 1 104 ? -2.669 -7.642 22.050 1.00 91.44 104 GLU A N 1
ATOM 771 C CA . GLU A 1 104 ? -3.404 -8.898 22.261 1.00 91.44 104 GLU A CA 1
ATOM 772 C C . GLU A 1 104 ? -4.572 -9.110 21.275 1.00 91.44 104 GLU A C 1
ATOM 774 O O . GLU A 1 104 ? -5.515 -9.860 21.530 1.00 91.44 104 GLU A O 1
ATOM 779 N N . ASP A 1 105 ? -4.480 -8.488 20.101 1.00 92.06 105 ASP A N 1
ATOM 780 C CA . ASP A 1 105 ? -5.467 -8.529 19.032 1.00 92.06 105 ASP A CA 1
ATOM 781 C C . ASP A 1 105 ? -5.065 -9.583 17.986 1.00 92.06 105 ASP A C 1
ATOM 783 O O . ASP A 1 105 ? -3.893 -9.754 17.647 1.00 92.06 105 ASP A O 1
ATOM 787 N N . LYS A 1 106 ? -6.048 -10.327 17.473 1.00 92.12 106 LYS A N 1
ATOM 788 C CA . LYS A 1 106 ? -5.865 -11.358 16.440 1.00 92.12 106 LYS A CA 1
ATOM 789 C C . LYS A 1 106 ? -6.481 -10.961 15.100 1.00 92.12 106 LYS A C 1
ATOM 791 O O . LYS A 1 106 ? -6.807 -11.851 14.318 1.00 92.12 106 LYS A O 1
ATOM 796 N N . THR A 1 107 ? -6.677 -9.666 14.858 1.00 94.00 107 THR A N 1
ATOM 797 C CA . THR A 1 107 ? -7.259 -9.145 13.614 1.00 94.00 107 THR A CA 1
ATOM 798 C C . THR A 1 107 ? -6.404 -9.493 12.397 1.00 94.00 107 THR A C 1
ATOM 800 O O . THR A 1 107 ? -6.948 -9.938 11.391 1.00 94.00 107 THR A O 1
ATOM 803 N N . ILE A 1 108 ? -5.078 -9.338 12.483 1.00 94.75 108 ILE A N 1
ATOM 804 C CA . ILE A 1 108 ? -4.175 -9.708 11.386 1.00 94.75 108 ILE A CA 1
ATOM 805 C C . ILE A 1 108 ? -4.034 -11.230 11.370 1.00 94.75 108 ILE A C 1
ATOM 807 O O . ILE A 1 108 ? -3.393 -11.825 12.242 1.00 94.75 108 ILE A O 1
ATOM 811 N N . GLN A 1 109 ? -4.642 -11.860 10.369 1.00 91.94 109 GLN A N 1
ATOM 812 C CA . GLN A 1 109 ? -4.557 -13.296 10.133 1.00 91.94 109 GLN A CA 1
ATOM 813 C C . GLN A 1 109 ? -4.166 -13.552 8.690 1.00 91.94 109 GLN A C 1
ATOM 815 O O . GLN A 1 109 ? -4.698 -12.928 7.780 1.00 91.94 109 GLN A O 1
ATOM 820 N N . PHE A 1 110 ? -3.266 -14.509 8.494 1.00 91.25 110 PHE A N 1
ATOM 821 C CA . PHE A 1 110 ? -2.838 -14.931 7.168 1.00 91.25 110 PHE A CA 1
ATOM 822 C C . PHE A 1 110 ? -3.535 -16.251 6.835 1.00 91.25 110 PHE A C 1
ATOM 824 O O . PHE A 1 110 ? -3.165 -17.294 7.394 1.00 91.25 110 PHE A O 1
ATOM 831 N N . PRO A 1 111 ? -4.590 -16.229 6.002 1.00 84.19 111 PRO A N 1
ATOM 832 C CA . PRO A 1 111 ? -5.337 -17.430 5.681 1.00 84.19 111 PRO A CA 1
ATOM 833 C C . PRO A 1 111 ? -4.460 -18.384 4.868 1.00 84.19 111 PRO A C 1
ATOM 835 O O . PRO A 1 111 ? -3.876 -18.026 3.851 1.00 84.19 111 PRO A O 1
ATOM 838 N N . LEU A 1 112 ? -4.391 -19.636 5.312 1.00 81.75 112 LEU A N 1
ATOM 839 C CA . LEU A 1 112 ? -3.765 -20.719 4.562 1.00 81.75 112 LEU A CA 1
ATOM 840 C C . LEU A 1 112 ? -4.873 -21.627 4.040 1.00 81.75 112 LEU A C 1
ATOM 842 O O . LEU A 1 112 ? -5.632 -22.193 4.831 1.00 81.75 112 LEU A O 1
ATOM 846 N N . ARG A 1 113 ? -4.952 -21.811 2.719 1.00 76.44 113 ARG A N 1
ATOM 847 C CA . ARG A 1 113 ? -5.865 -22.787 2.111 1.00 76.44 113 ARG A CA 1
ATOM 848 C C . ARG A 1 113 ? -5.384 -24.200 2.461 1.00 76.44 113 ARG A C 1
ATOM 850 O O . ARG A 1 113 ? -4.543 -24.771 1.774 1.00 76.44 113 ARG A O 1
ATOM 857 N N . ARG A 1 114 ? -5.888 -24.765 3.562 1.00 75.50 114 ARG A N 1
ATOM 858 C CA . ARG A 1 114 ? -5.566 -26.131 4.005 1.00 75.50 114 ARG A CA 1
ATOM 859 C C . ARG A 1 114 ? -6.654 -27.106 3.563 1.00 75.50 114 ARG A C 1
ATOM 861 O O . ARG A 1 114 ? -7.768 -27.058 4.070 1.00 75.50 114 ARG A O 1
ATOM 868 N N . GLY A 1 115 ? -6.312 -27.996 2.630 1.00 76.88 115 GLY A N 1
ATOM 869 C CA . GLY A 1 115 ? -7.122 -29.170 2.275 1.00 76.88 115 GLY A CA 1
ATOM 870 C C . GLY A 1 115 ? -8.432 -28.898 1.526 1.00 76.88 115 GLY A C 1
ATOM 871 O O . GLY A 1 115 ? -9.209 -29.829 1.343 1.00 76.88 115 GLY A O 1
ATOM 872 N N . GLN A 1 116 ? -8.690 -27.662 1.087 1.00 84.50 116 GLN A N 1
ATOM 873 C CA . GLN A 1 116 ? -9.890 -27.324 0.316 1.00 84.50 116 GLN A CA 1
ATOM 874 C C . GLN A 1 116 ? -9.570 -27.240 -1.185 1.00 84.50 116 GLN A C 1
ATOM 876 O O . GLN A 1 116 ? -8.660 -26.492 -1.561 1.00 84.50 116 GLN A O 1
ATOM 881 N N . PRO A 1 117 ? -10.282 -27.992 -2.049 1.00 88.56 117 PRO A N 1
ATOM 882 C CA . PRO A 1 117 ? -10.124 -27.877 -3.492 1.00 88.56 117 PRO A CA 1
ATOM 883 C C . PRO A 1 117 ? -10.642 -26.522 -3.981 1.00 88.56 117 PRO A C 1
ATOM 885 O O . PRO A 1 117 ? -11.523 -25.923 -3.367 1.00 88.56 117 PRO A O 1
ATOM 888 N N . TRP A 1 118 ? -10.110 -26.057 -5.110 1.00 90.81 118 TRP A N 1
ATOM 889 C CA . TRP A 1 118 ? -10.558 -24.812 -5.727 1.00 90.81 118 TRP A CA 1
ATOM 890 C C . TRP A 1 118 ? -11.999 -24.940 -6.226 1.00 90.81 118 TRP A C 1
ATOM 892 O O . TRP A 1 118 ? -12.357 -25.918 -6.891 1.00 90.81 118 TRP A O 1
ATOM 902 N N . SER A 1 119 ? -12.823 -23.939 -5.931 1.00 93.19 119 SER A N 1
ATOM 903 C CA . SER A 1 119 ? -14.197 -23.889 -6.419 1.00 93.19 119 SER A CA 1
ATOM 904 C C . SER A 1 119 ? -14.240 -23.615 -7.928 1.00 93.19 119 SER A C 1
ATOM 906 O O . SER A 1 119 ? -13.297 -23.088 -8.522 1.00 93.19 119 SER A O 1
ATOM 908 N N . ARG A 1 120 ? -15.368 -23.934 -8.576 1.00 94.31 120 ARG A N 1
ATOM 909 C CA . ARG A 1 120 ? -15.563 -23.623 -10.005 1.00 94.31 120 ARG A CA 1
ATOM 910 C C . ARG A 1 120 ? -15.470 -22.123 -10.291 1.00 94.31 120 ARG A C 1
ATOM 912 O O . ARG A 1 120 ? -14.978 -21.749 -11.348 1.00 94.31 120 ARG A O 1
ATOM 919 N N . LEU A 1 121 ? -15.924 -21.285 -9.356 1.00 93.81 121 LEU A N 1
ATOM 920 C CA . LEU A 1 121 ? -15.837 -19.830 -9.478 1.00 93.81 121 LEU A CA 1
ATOM 921 C C . LEU A 1 121 ? -14.389 -19.346 -9.386 1.00 93.81 121 LEU A C 1
ATOM 923 O O . LEU A 1 121 ? -14.006 -18.483 -10.159 1.00 93.81 121 LEU A O 1
ATOM 927 N N . GLU A 1 122 ? -13.572 -19.933 -8.511 1.00 92.31 122 GLU A N 1
ATOM 928 C CA . GLU A 1 122 ? -12.147 -19.586 -8.398 1.00 92.31 122 GLU A CA 1
ATOM 929 C C . GLU A 1 122 ? -11.371 -19.972 -9.661 1.00 92.31 122 GLU A C 1
ATOM 931 O O . GLU A 1 122 ? -10.557 -19.194 -10.150 1.00 92.31 122 GLU A O 1
ATOM 936 N N . TRP A 1 123 ? -11.661 -21.143 -10.236 1.00 95.38 123 TRP A N 1
ATOM 937 C CA . TRP A 1 123 ? -11.108 -21.532 -11.534 1.00 95.38 123 TRP A CA 1
ATOM 938 C C . TRP A 1 123 ? -11.564 -20.606 -12.662 1.00 95.38 123 TRP A C 1
ATOM 940 O O . TRP A 1 123 ? -10.742 -20.176 -13.468 1.00 95.38 123 TRP A O 1
ATOM 950 N N . ALA A 1 124 ? -12.858 -20.278 -12.717 1.00 95.50 124 ALA A N 1
ATOM 951 C CA . ALA A 1 124 ? -13.392 -19.351 -13.710 1.00 95.50 124 ALA A CA 1
ATOM 952 C C . ALA A 1 124 ? -12.758 -17.959 -13.574 1.00 95.50 124 ALA A C 1
ATOM 954 O O . ALA A 1 124 ? -12.399 -17.351 -14.579 1.00 95.50 124 ALA A O 1
ATOM 955 N N . TRP A 1 125 ? -12.564 -17.490 -12.340 1.00 92.62 125 TRP A N 1
ATOM 956 C CA . TRP A 1 125 ? -11.887 -16.235 -12.040 1.00 92.62 125 TRP A CA 1
ATOM 957 C C . TRP A 1 125 ? -10.425 -16.256 -12.483 1.00 92.62 125 TRP A C 1
ATOM 959 O O . TRP A 1 125 ? -9.980 -15.321 -13.140 1.00 92.62 125 TRP A O 1
ATOM 969 N N . LEU A 1 126 ? -9.694 -17.340 -12.210 1.00 93.88 126 LEU A N 1
ATOM 970 C CA . LEU A 1 126 ? -8.311 -17.492 -12.661 1.00 93.88 126 LEU A CA 1
ATOM 971 C C . LEU A 1 126 ? -8.208 -17.408 -14.189 1.00 93.88 126 LEU A C 1
ATOM 973 O O . LEU A 1 126 ? -7.393 -16.651 -14.711 1.00 93.88 126 LEU A O 1
ATOM 977 N N . VAL A 1 127 ? -9.059 -18.145 -14.908 1.00 96.50 127 VAL A N 1
ATOM 978 C CA . VAL A 1 127 ? -9.103 -18.097 -16.378 1.00 96.50 127 VAL A CA 1
ATOM 979 C C . VAL A 1 127 ? -9.454 -16.690 -16.862 1.00 96.50 127 VAL A C 1
ATOM 981 O O . VAL A 1 127 ? -8.789 -16.173 -17.756 1.00 96.50 127 VAL A O 1
ATOM 984 N N . PHE A 1 128 ? -10.455 -16.051 -16.253 1.00 94.94 128 PHE A N 1
ATOM 985 C CA . PHE A 1 128 ? -10.856 -14.685 -16.581 1.00 94.94 128 PHE A CA 1
ATOM 986 C C . PHE A 1 128 ? -9.697 -13.695 -16.421 1.00 94.94 128 PHE A C 1
ATOM 988 O O . PHE A 1 128 ? -9.384 -12.976 -17.367 1.00 94.94 128 PHE A O 1
ATOM 995 N N . VAL A 1 129 ? -9.015 -13.697 -15.272 1.00 92.56 129 VAL A N 1
ATOM 996 C CA . VAL A 1 129 ? -7.887 -12.795 -15.002 1.00 92.56 129 VAL A CA 1
ATOM 997 C C . VAL A 1 129 ? -6.743 -13.034 -15.984 1.00 92.56 129 VAL A C 1
ATOM 999 O O . VAL A 1 129 ? -6.199 -12.069 -16.508 1.00 92.56 129 VAL A O 1
ATOM 1002 N N . VAL A 1 130 ? -6.410 -14.290 -16.305 1.00 94.69 130 VAL A N 1
ATOM 1003 C CA . VAL A 1 130 ? -5.363 -14.610 -17.293 1.00 94.69 130 VAL A CA 1
ATOM 1004 C C . VAL A 1 130 ? -5.722 -14.080 -18.683 1.00 94.69 130 VAL A C 1
ATOM 1006 O O . VAL A 1 130 ? -4.886 -13.457 -19.338 1.00 94.69 130 VAL A O 1
ATOM 1009 N N . VAL A 1 131 ? -6.963 -14.285 -19.131 1.00 96.50 131 VAL A N 1
ATOM 1010 C CA . VAL A 1 131 ? -7.435 -13.808 -20.441 1.00 96.50 131 VAL A CA 1
ATOM 1011 C C . VAL A 1 131 ? -7.437 -12.280 -20.499 1.00 96.50 131 VAL A C 1
ATOM 1013 O O . VAL A 1 131 ? -6.945 -11.701 -21.468 1.00 96.50 131 VAL A O 1
ATOM 1016 N N . VAL A 1 132 ? -7.944 -11.618 -19.456 1.00 94.31 132 VAL A N 1
ATOM 1017 C CA . VAL A 1 132 ? -7.959 -10.153 -19.371 1.00 94.31 132 VAL A CA 1
ATOM 1018 C C . VAL A 1 132 ? -6.538 -9.599 -19.321 1.00 94.31 132 VAL A C 1
ATOM 1020 O O . VAL A 1 132 ? -6.238 -8.659 -20.051 1.00 94.3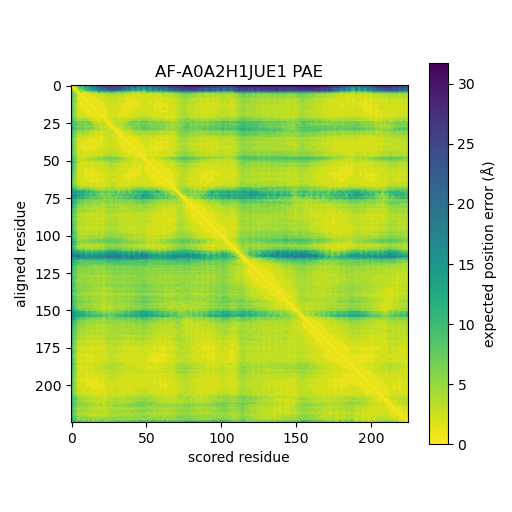1 132 VAL A O 1
ATOM 1023 N N . ALA A 1 133 ? -5.642 -10.199 -18.535 1.00 91.88 133 ALA A N 1
ATOM 1024 C CA . ALA A 1 133 ? -4.243 -9.792 -18.466 1.00 91.88 133 ALA A CA 1
ATOM 1025 C C . ALA A 1 133 ? -3.556 -9.909 -19.835 1.00 91.88 133 ALA A C 1
ATOM 1027 O O . ALA A 1 133 ? -2.914 -8.959 -20.280 1.00 91.88 133 ALA A O 1
ATOM 1028 N N . TRP A 1 134 ? -3.745 -11.027 -20.542 1.00 94.62 134 TRP A N 1
ATOM 1029 C CA . TRP A 1 134 ? -3.197 -11.224 -21.887 1.00 94.62 134 TRP A CA 1
ATOM 1030 C C . TRP A 1 134 ? -3.752 -10.222 -22.911 1.00 94.62 134 TRP A C 1
ATOM 1032 O O . TRP A 1 134 ? -3.010 -9.750 -23.76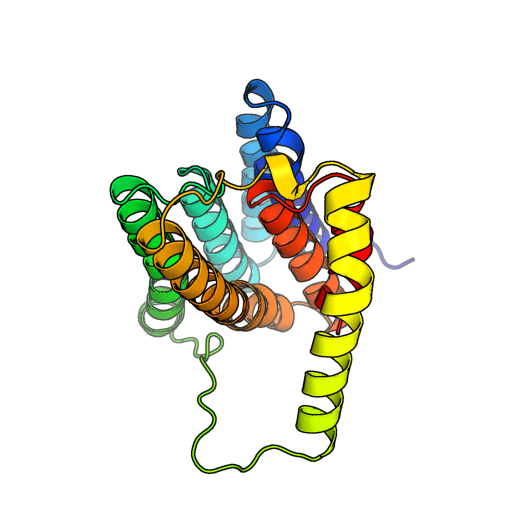7 1.00 94.62 134 TRP A O 1
ATOM 1042 N N . ALA A 1 135 ? -5.034 -9.857 -22.819 1.00 95.25 135 ALA A N 1
ATOM 1043 C CA . ALA A 1 135 ? -5.658 -8.916 -23.749 1.00 95.25 135 ALA A CA 1
ATOM 1044 C C . ALA A 1 135 ? -5.306 -7.445 -23.452 1.00 95.25 135 ALA A C 1
ATOM 1046 O O . ALA A 1 135 ? -5.075 -6.658 -24.372 1.00 95.25 135 ALA A O 1
ATOM 1047 N N . VAL A 1 136 ? -5.280 -7.061 -22.173 1.00 94.06 136 VAL A N 1
ATOM 1048 C CA . VAL A 1 136 ? -5.177 -5.661 -21.734 1.00 94.06 136 VAL A CA 1
ATOM 1049 C C . VAL A 1 136 ? -3.731 -5.235 -21.513 1.00 94.06 136 VAL A C 1
ATOM 1051 O O . VAL A 1 136 ? -3.356 -4.150 -21.962 1.00 94.06 136 VAL A O 1
ATOM 1054 N N . LEU A 1 137 ? -2.901 -6.059 -20.857 1.00 93.06 137 LEU A N 1
ATOM 1055 C CA . LEU A 1 137 ? -1.550 -5.639 -20.472 1.00 93.06 137 LEU A CA 1
ATOM 1056 C C . LEU A 1 137 ? -0.685 -5.290 -21.691 1.00 93.06 137 LEU A C 1
ATOM 1058 O O . LEU A 1 137 ? -0.147 -4.188 -21.701 1.00 93.06 137 LEU A O 1
ATOM 1062 N N . PRO A 1 138 ? -0.594 -6.092 -22.771 1.00 94.19 138 PRO A N 1
ATOM 1063 C CA . PRO A 1 138 ? 0.230 -5.711 -23.919 1.00 94.19 138 PRO A CA 1
ATOM 1064 C C . PRO A 1 138 ? -0.179 -4.362 -24.528 1.00 94.19 138 PRO A C 1
ATOM 1066 O O . PRO A 1 138 ? 0.679 -3.561 -24.893 1.00 94.19 138 PRO A O 1
ATOM 1069 N N . GLN A 1 139 ? -1.485 -4.075 -24.591 1.00 94.50 139 GLN A N 1
ATOM 1070 C CA . GLN A 1 139 ? -1.990 -2.798 -25.100 1.00 94.50 139 GLN A CA 1
ATOM 1071 C C . GLN A 1 139 ? -1.634 -1.638 -24.172 1.00 94.50 139 GLN A C 1
ATOM 1073 O O . GLN A 1 139 ? -1.197 -0.597 -24.650 1.00 94.50 139 GLN A O 1
ATOM 1078 N N . TYR A 1 140 ? -1.800 -1.816 -22.862 1.00 94.19 140 TYR A N 1
ATOM 1079 C CA . TYR A 1 140 ? -1.415 -0.825 -21.864 1.00 94.19 140 TYR A CA 1
ATOM 1080 C C . TYR A 1 140 ? 0.086 -0.526 -21.935 1.00 94.19 140 TYR A C 1
ATOM 1082 O O . TYR A 1 140 ? 0.467 0.609 -22.204 1.00 94.19 140 TYR A O 1
ATOM 1090 N N . PHE A 1 141 ? 0.929 -1.552 -21.799 1.00 93.44 141 PHE A N 1
ATOM 1091 C CA . PHE A 1 141 ? 2.381 -1.402 -21.780 1.00 93.44 141 PHE A CA 1
ATOM 1092 C C . PHE A 1 141 ? 2.897 -0.714 -23.052 1.00 93.44 141 PHE A C 1
ATOM 1094 O O . PHE A 1 141 ? 3.659 0.243 -22.941 1.00 93.44 141 PHE A O 1
ATOM 1101 N N . MET A 1 142 ? 2.450 -1.138 -24.241 1.00 94.31 142 MET A N 1
ATOM 1102 C CA . MET A 1 142 ? 2.955 -0.597 -25.510 1.00 94.31 142 MET A CA 1
ATOM 1103 C C . MET A 1 142 ? 2.397 0.792 -25.845 1.00 94.31 142 MET A C 1
ATOM 1105 O O . MET A 1 142 ? 3.130 1.617 -26.377 1.00 94.31 142 MET A O 1
ATOM 1109 N N . ARG A 1 143 ? 1.121 1.084 -25.545 1.00 95.25 143 ARG A N 1
ATOM 1110 C CA . ARG A 1 143 ? 0.509 2.385 -25.894 1.00 95.25 143 ARG A CA 1
ATOM 1111 C C . ARG A 1 143 ? 0.915 3.517 -24.958 1.00 95.25 143 ARG A C 1
ATOM 1113 O O . ARG A 1 143 ? 0.860 4.670 -25.369 1.00 95.25 143 ARG A O 1
ATOM 1120 N N . THR A 1 144 ? 1.252 3.209 -23.706 1.00 93.81 144 THR A N 1
ATOM 1121 C CA . THR A 1 144 ? 1.634 4.222 -22.710 1.00 93.81 144 THR A CA 1
ATOM 1122 C C . THR A 1 144 ? 3.112 4.182 -22.344 1.00 93.81 144 THR A C 1
ATOM 1124 O O . THR A 1 144 ? 3.506 4.877 -21.414 1.00 93.81 144 THR A O 1
ATOM 1127 N N . GLU A 1 145 ? 3.899 3.331 -23.010 1.00 94.00 145 GLU A N 1
ATOM 1128 C CA . GLU A 1 145 ? 5.340 3.141 -22.780 1.00 94.00 145 GLU A CA 1
ATOM 1129 C C . GLU A 1 145 ? 5.704 2.785 -21.327 1.00 94.00 145 GLU A C 1
ATOM 1131 O O . GLU A 1 145 ? 6.840 2.931 -20.885 1.00 94.00 145 GLU A O 1
ATOM 1136 N N . VAL A 1 146 ? 4.743 2.251 -20.566 1.00 92.50 146 VAL A N 1
ATOM 1137 C CA . VAL A 1 146 ? 4.923 1.917 -19.143 1.00 92.50 146 VAL A CA 1
ATOM 1138 C C . VAL A 1 146 ? 5.912 0.765 -18.944 1.00 92.50 146 VAL A C 1
ATOM 1140 O O . VAL A 1 146 ? 6.490 0.631 -17.867 1.00 92.50 146 VAL A O 1
ATOM 1143 N N . TYR A 1 147 ? 6.183 -0.026 -19.987 1.00 90.25 147 TYR A N 1
ATOM 1144 C CA . TYR A 1 147 ? 7.243 -1.036 -19.948 1.00 90.25 147 TYR A CA 1
ATOM 1145 C C . TYR A 1 147 ? 8.622 -0.444 -19.619 1.00 90.25 147 TYR A C 1
ATOM 1147 O O . TYR A 1 147 ? 9.456 -1.161 -19.082 1.00 90.25 147 TYR A O 1
ATOM 1155 N N . LEU A 1 148 ? 8.848 0.852 -19.870 1.00 91.19 148 LEU A N 1
ATOM 1156 C CA . LEU A 1 148 ? 10.098 1.547 -19.542 1.00 91.19 148 LEU A CA 1
ATOM 1157 C C . LEU A 1 148 ? 10.302 1.772 -18.036 1.00 91.19 148 LEU A C 1
ATOM 1159 O O . LEU A 1 148 ? 11.416 2.070 -17.616 1.00 91.19 148 LEU A O 1
ATOM 1163 N N . ASN A 1 149 ? 9.258 1.613 -17.215 1.00 89.31 149 ASN A N 1
ATOM 1164 C CA . ASN A 1 149 ? 9.392 1.636 -15.754 1.00 89.31 149 ASN A CA 1
ATOM 1165 C C . ASN A 1 149 ? 10.008 0.336 -15.204 1.00 89.31 149 ASN A C 1
ATOM 1167 O O . ASN A 1 149 ? 10.311 0.260 -14.017 1.00 89.31 149 ASN A O 1
ATOM 1171 N N . TRP A 1 150 ? 10.152 -0.686 -16.051 1.00 88.69 150 TRP A N 1
ATOM 1172 C CA . TRP A 1 150 ? 10.677 -2.000 -15.704 1.00 88.69 150 TRP A CA 1
ATOM 1173 C C . TRP A 1 150 ? 12.078 -2.192 -16.296 1.00 88.69 150 TRP A C 1
ATOM 1175 O O . TRP A 1 150 ? 12.403 -1.605 -17.332 1.00 88.69 150 TRP A O 1
ATOM 1185 N N . PRO A 1 151 ? 12.928 -3.019 -15.667 1.00 85.06 151 PRO A N 1
ATOM 1186 C CA . PRO A 1 151 ? 14.296 -3.186 -16.115 1.00 85.06 151 PRO A CA 1
ATOM 1187 C C . PRO A 1 151 ? 14.314 -3.961 -17.441 1.00 85.06 151 PRO A C 1
ATOM 1189 O O . PRO A 1 151 ? 13.534 -4.906 -17.611 1.00 85.06 151 PRO A O 1
ATOM 1192 N N . PRO A 1 152 ? 15.207 -3.609 -18.384 1.00 84.81 152 PRO A N 1
ATOM 1193 C CA . PRO A 1 152 ? 15.341 -4.356 -19.625 1.00 84.81 152 PRO A CA 1
ATOM 1194 C C . PRO A 1 152 ? 15.826 -5.774 -19.310 1.00 84.81 152 PRO A C 1
ATOM 1196 O O . PRO A 1 152 ? 16.898 -5.962 -18.739 1.00 84.81 152 PRO A O 1
ATOM 1199 N N . LEU A 1 153 ? 15.030 -6.775 -19.680 1.00 86.38 153 LEU A N 1
ATOM 1200 C CA . LEU A 1 153 ? 15.363 -8.181 -19.468 1.00 86.38 153 LEU A CA 1
ATOM 1201 C C . LEU A 1 153 ? 16.184 -8.679 -20.651 1.00 86.38 153 LEU A C 1
ATOM 1203 O O . LEU A 1 153 ? 15.650 -8.924 -21.732 1.00 86.38 153 LEU A O 1
ATOM 1207 N N . THR A 1 154 ? 17.486 -8.820 -20.444 1.00 87.88 154 THR A N 1
ATOM 1208 C CA . THR A 1 154 ? 18.426 -9.256 -21.486 1.00 87.88 154 THR A CA 1
ATOM 1209 C C . THR A 1 154 ? 18.925 -10.677 -21.251 1.00 87.88 154 THR A C 1
ATOM 1211 O O . THR A 1 154 ? 19.207 -11.397 -22.207 1.00 87.88 154 THR A O 1
ATOM 1214 N N . ASN A 1 155 ? 18.972 -11.113 -19.988 1.00 92.06 155 ASN A N 1
ATOM 1215 C CA . ASN A 1 155 ? 19.525 -12.405 -19.592 1.00 92.06 155 ASN A CA 1
ATOM 1216 C C . ASN A 1 155 ? 18.486 -13.311 -18.917 1.00 92.06 155 ASN A C 1
ATOM 1218 O O . ASN A 1 155 ? 17.626 -12.858 -18.160 1.00 92.06 155 ASN A O 1
ATOM 1222 N N . TRP A 1 156 ? 18.638 -14.630 -19.072 1.00 92.56 156 TRP A N 1
ATOM 1223 C CA . TRP A 1 156 ? 17.783 -15.624 -18.405 1.00 92.56 156 TRP A CA 1
ATOM 1224 C C . TRP A 1 156 ? 17.736 -15.474 -16.879 1.00 92.56 156 TRP A C 1
ATOM 1226 O O . TRP A 1 156 ? 16.685 -15.664 -16.268 1.00 92.56 156 TRP A O 1
ATOM 1236 N N . SER A 1 157 ? 18.849 -15.091 -16.248 1.00 90.31 157 SER A N 1
ATOM 1237 C CA . SER A 1 157 ? 18.883 -14.864 -14.801 1.00 90.31 157 SER A CA 1
ATOM 1238 C C . SER A 1 157 ? 17.998 -13.699 -14.355 1.00 90.31 157 SER A C 1
ATOM 1240 O O . SER A 1 157 ? 17.452 -13.743 -13.258 1.00 90.31 157 SER A O 1
ATOM 1242 N N . GLU A 1 158 ? 17.858 -12.660 -15.180 1.00 89.50 158 GLU A N 1
ATOM 1243 C CA . GLU A 1 158 ? 17.017 -11.491 -14.889 1.00 89.50 158 GLU A CA 1
ATOM 1244 C C . GLU A 1 158 ? 15.538 -11.860 -14.992 1.00 89.50 158 GLU A C 1
ATOM 1246 O O . GLU A 1 158 ? 14.762 -11.524 -14.101 1.00 89.50 158 GLU A O 1
ATOM 1251 N N . ILE A 1 159 ? 15.174 -12.646 -16.012 1.00 91.50 159 ILE A N 1
ATOM 1252 C CA . ILE A 1 159 ? 13.815 -13.172 -16.194 1.00 91.50 159 ILE A CA 1
ATOM 1253 C C . ILE A 1 159 ? 13.394 -14.006 -14.981 1.00 91.50 159 ILE A C 1
ATOM 1255 O O . ILE A 1 159 ? 12.308 -13.808 -14.444 1.00 91.50 159 ILE A O 1
ATOM 1259 N N . ILE A 1 160 ? 14.259 -14.911 -14.511 1.00 91.94 160 ILE A N 1
ATOM 1260 C CA . ILE A 1 160 ? 13.967 -15.760 -13.347 1.00 91.94 160 ILE A CA 1
ATOM 1261 C C . ILE A 1 160 ? 13.783 -14.912 -12.081 1.00 91.94 160 ILE A C 1
ATOM 1263 O O . ILE A 1 160 ? 12.839 -15.137 -11.323 1.00 91.94 160 ILE A O 1
ATOM 1267 N N . ARG A 1 161 ? 14.653 -13.917 -11.853 1.00 91.50 161 ARG A N 1
ATOM 1268 C CA . ARG A 1 161 ? 14.532 -13.008 -10.701 1.00 91.50 161 ARG A CA 1
ATOM 1269 C C . ARG A 1 161 ? 13.247 -12.199 -10.756 1.00 91.50 161 ARG A C 1
ATOM 1271 O O . ARG A 1 161 ? 12.575 -12.098 -9.737 1.00 91.50 161 ARG A O 1
ATOM 1278 N N . LEU A 1 162 ? 12.891 -11.665 -11.924 1.00 90.69 162 LEU A N 1
ATOM 1279 C CA . LEU A 1 162 ? 11.647 -10.924 -12.089 1.00 90.69 162 LEU A CA 1
ATOM 1280 C C . LEU A 1 162 ? 10.437 -11.836 -11.867 1.00 90.69 162 LEU A C 1
ATOM 1282 O O . LEU A 1 162 ? 9.527 -11.458 -11.140 1.00 90.69 162 LEU A O 1
ATOM 1286 N N . PHE A 1 163 ? 10.444 -13.049 -12.424 1.00 91.44 163 PHE A N 1
ATOM 1287 C CA . PHE A 1 163 ? 9.359 -14.011 -12.246 1.00 91.44 163 PHE A CA 1
ATOM 1288 C C . PHE A 1 163 ? 9.106 -14.300 -10.763 1.00 91.44 163 PHE A C 1
ATOM 1290 O O . PHE A 1 163 ? 7.987 -14.126 -10.282 1.00 91.44 163 PHE A O 1
ATOM 1297 N N . PHE A 1 164 ? 10.137 -14.686 -10.010 1.00 92.38 164 PHE A N 1
ATOM 1298 C CA . PHE A 1 164 ? 9.976 -14.943 -8.578 1.00 92.38 164 PHE A CA 1
ATOM 1299 C C . PHE A 1 164 ? 9.693 -13.669 -7.779 1.00 92.38 164 PHE A C 1
ATOM 1301 O O . PHE A 1 164 ? 8.882 -13.711 -6.859 1.00 92.38 164 PHE A O 1
ATOM 1308 N N . GLY A 1 165 ? 10.311 -12.543 -8.143 1.00 91.19 165 GLY A N 1
ATOM 1309 C CA . GLY A 1 165 ? 10.103 -11.250 -7.497 1.00 91.19 165 GLY A CA 1
ATOM 1310 C C . GLY A 1 165 ? 8.657 -10.774 -7.605 1.00 91.19 165 GLY A C 1
ATOM 1311 O O . GLY A 1 165 ? 8.041 -10.481 -6.588 1.00 91.19 165 GLY A O 1
ATOM 1312 N N . VAL A 1 166 ? 8.079 -10.780 -8.807 1.00 90.06 166 VAL A N 1
ATOM 1313 C CA . VAL A 1 166 ? 6.685 -10.371 -9.042 1.00 90.06 166 VAL A CA 1
ATOM 1314 C C . VAL A 1 166 ? 5.708 -11.299 -8.320 1.00 90.06 166 VAL A C 1
ATOM 1316 O O . VAL A 1 166 ? 4.766 -10.818 -7.700 1.00 90.06 166 VAL A O 1
ATOM 1319 N N . ASN A 1 167 ? 5.942 -12.617 -8.331 1.00 92.25 167 ASN A N 1
ATOM 1320 C CA . ASN A 1 167 ? 5.094 -13.555 -7.584 1.00 92.25 167 ASN A CA 1
ATOM 1321 C C . ASN A 1 167 ? 5.194 -13.339 -6.064 1.00 92.25 167 ASN A C 1
ATOM 1323 O O . ASN A 1 167 ? 4.181 -13.374 -5.370 1.00 92.25 167 ASN A O 1
ATOM 1327 N N . ALA A 1 168 ? 6.398 -13.093 -5.540 1.00 92.19 168 ALA A N 1
ATOM 1328 C CA . ALA A 1 168 ? 6.600 -12.811 -4.122 1.00 92.19 168 ALA A CA 1
ATOM 1329 C C . ALA A 1 168 ? 5.933 -11.494 -3.702 1.00 92.19 168 ALA A C 1
ATOM 1331 O O . ALA A 1 168 ? 5.277 -11.454 -2.663 1.00 92.19 168 ALA A O 1
ATOM 1332 N N . VAL A 1 169 ? 6.053 -10.4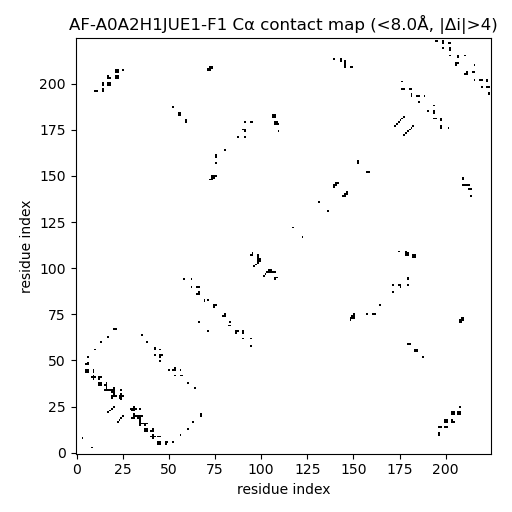45 -4.520 1.00 91.81 169 VAL A N 1
ATOM 1333 C CA . VAL A 1 169 ? 5.378 -9.161 -4.288 1.00 91.81 169 VAL A CA 1
ATOM 1334 C C . VAL A 1 169 ? 3.860 -9.318 -4.376 1.00 91.81 169 VAL A C 1
ATOM 1336 O O . VAL A 1 169 ? 3.168 -8.815 -3.505 1.00 91.81 169 VAL A O 1
ATOM 1339 N N . GLY A 1 170 ? 3.332 -10.095 -5.326 1.00 92.19 170 GLY A N 1
ATOM 1340 C CA . GLY A 1 170 ? 1.891 -10.354 -5.411 1.00 92.19 170 GLY A CA 1
ATOM 1341 C C . GLY A 1 170 ? 1.330 -11.076 -4.178 1.00 92.19 170 GLY A C 1
ATOM 1342 O O . GLY A 1 170 ? 0.242 -10.756 -3.712 1.00 92.19 170 GLY A O 1
ATOM 1343 N N . ILE A 1 171 ? 2.087 -12.013 -3.594 1.00 93.19 171 ILE A N 1
ATOM 1344 C CA . ILE A 1 171 ? 1.723 -12.616 -2.300 1.00 93.19 171 ILE A CA 1
ATOM 1345 C C . ILE A 1 171 ? 1.799 -11.566 -1.188 1.00 93.19 171 ILE A C 1
ATOM 1347 O O . ILE A 1 171 ? 0.919 -11.502 -0.333 1.00 93.19 171 ILE A O 1
ATOM 1351 N N . TRP A 1 172 ? 2.852 -10.751 -1.184 1.00 95.25 172 TRP A N 1
ATOM 1352 C CA . TRP A 1 172 ? 3.037 -9.702 -0.190 1.00 95.25 172 TRP A CA 1
ATOM 1353 C C . TRP A 1 172 ? 1.905 -8.662 -0.214 1.00 95.25 172 TRP A C 1
ATOM 1355 O O . TRP A 1 172 ? 1.445 -8.272 0.859 1.00 95.25 172 TRP A O 1
ATOM 1365 N N . ASP A 1 173 ? 1.403 -8.287 -1.394 1.00 94.88 173 ASP A N 1
ATOM 1366 C CA . ASP A 1 173 ? 0.289 -7.348 -1.555 1.00 94.88 173 ASP A CA 1
ATOM 1367 C C . ASP A 1 173 ? -0.963 -7.835 -0.803 1.00 94.88 173 ASP A C 1
ATOM 1369 O O . ASP A 1 173 ? -1.588 -7.070 -0.069 1.00 94.88 173 ASP A O 1
ATOM 1373 N N . GLU A 1 174 ? -1.287 -9.127 -0.895 1.00 94.88 174 GLU A N 1
ATOM 1374 C CA . GLU A 1 174 ? -2.407 -9.734 -0.163 1.00 94.88 174 GLU A CA 1
ATOM 1375 C C . GLU A 1 174 ? -2.177 -9.703 1.360 1.00 94.88 174 GLU A C 1
ATOM 1377 O O . GLU A 1 174 ? -3.065 -9.353 2.145 1.00 94.88 174 GLU A O 1
ATOM 1382 N N . LEU A 1 175 ? -0.962 -10.041 1.806 1.00 96.44 175 LEU A N 1
ATOM 1383 C CA . LEU A 1 175 ? -0.613 -10.071 3.232 1.00 96.44 175 LEU A CA 1
ATOM 1384 C C . LEU A 1 175 ? -0.644 -8.670 3.858 1.00 96.44 175 LEU A C 1
ATOM 1386 O O . LEU A 1 175 ? -1.058 -8.497 5.010 1.00 96.44 175 LEU A O 1
ATOM 1390 N N . PHE A 1 176 ? -0.199 -7.663 3.113 1.00 97.31 176 PHE A N 1
ATOM 1391 C CA . PHE A 1 176 ? -0.126 -6.299 3.603 1.00 97.31 176 PHE A CA 1
ATOM 1392 C C . PHE A 1 176 ? -1.441 -5.544 3.394 1.00 97.31 176 PHE A C 1
ATOM 1394 O O . PHE A 1 176 ? -2.061 -5.111 4.364 1.00 97.31 176 PHE A O 1
ATOM 1401 N N . PHE A 1 177 ? -1.926 -5.395 2.164 1.00 97.31 177 PHE A N 1
ATOM 1402 C CA . PHE A 1 177 ? -3.094 -4.551 1.913 1.00 97.31 177 PHE A CA 1
ATOM 1403 C C . PHE A 1 177 ? -4.392 -5.192 2.397 1.00 97.31 177 PHE A C 1
ATOM 1405 O O . PHE A 1 177 ? -5.194 -4.509 3.030 1.00 97.31 177 PHE A O 1
ATOM 1412 N N . ILE A 1 178 ? -4.588 -6.495 2.187 1.00 96.19 178 ILE A N 1
ATOM 1413 C CA . ILE A 1 178 ? -5.838 -7.159 2.576 1.00 96.19 178 ILE A CA 1
ATOM 1414 C C . ILE A 1 178 ? -5.773 -7.643 4.027 1.00 96.19 178 ILE A C 1
ATOM 1416 O O . ILE A 1 178 ? -6.567 -7.221 4.874 1.00 96.19 178 ILE A O 1
ATOM 1420 N N . CYS A 1 179 ? -4.789 -8.481 4.357 1.00 96.75 179 CYS A N 1
ATOM 1421 C CA . CYS A 1 179 ? -4.714 -9.102 5.682 1.00 96.75 179 CYS A CA 1
ATOM 1422 C C . CYS A 1 179 ? -4.277 -8.132 6.796 1.00 96.75 179 CYS A C 1
ATOM 1424 O O . CYS A 1 179 ? -4.512 -8.424 7.970 1.00 96.75 179 CYS A O 1
ATOM 1426 N N . THR A 1 180 ? -3.672 -6.984 6.455 1.00 97.69 180 THR A N 1
ATOM 1427 C CA . THR A 1 180 ? -3.246 -5.966 7.432 1.00 97.69 180 THR A CA 1
ATOM 1428 C C . THR A 1 180 ? -4.039 -4.666 7.296 1.00 97.69 180 THR A C 1
ATOM 1430 O O . THR A 1 180 ? -4.831 -4.353 8.182 1.00 97.69 180 THR A O 1
ATOM 1433 N N . VAL A 1 181 ? -3.872 -3.900 6.213 1.00 98.12 181 VAL A N 1
ATOM 1434 C CA . VAL A 1 181 ? -4.476 -2.558 6.076 1.00 98.12 181 VAL A CA 1
ATOM 1435 C C . VAL A 1 181 ? -6.004 -2.628 6.092 1.00 98.12 181 VAL A C 1
ATOM 1437 O O . VAL A 1 181 ? -6.636 -1.998 6.943 1.00 98.12 181 VAL A O 1
ATOM 1440 N N . PHE A 1 182 ? -6.606 -3.426 5.208 1.00 97.94 182 PHE A N 1
ATOM 1441 C CA . PHE A 1 182 ? -8.055 -3.580 5.140 1.00 97.94 182 PHE A CA 1
ATOM 1442 C C . PHE A 1 182 ? -8.612 -4.181 6.427 1.00 97.94 182 PHE A C 1
ATOM 1444 O O . PHE A 1 182 ? -9.567 -3.636 6.975 1.00 97.94 182 PHE A O 1
ATOM 1451 N N . ALA A 1 183 ? -8.007 -5.255 6.944 1.00 97.38 183 ALA A N 1
ATOM 1452 C CA . ALA A 1 183 ? -8.455 -5.896 8.179 1.00 97.38 183 ALA A CA 1
ATOM 1453 C C . ALA A 1 183 ? -8.498 -4.911 9.364 1.00 97.38 183 ALA A C 1
ATOM 1455 O O . ALA A 1 183 ? -9.503 -4.844 10.075 1.00 97.38 183 ALA A O 1
ATOM 1456 N N . LEU A 1 184 ? -7.455 -4.089 9.535 1.00 97.31 184 LEU A N 1
ATOM 1457 C CA . LEU A 1 184 ? -7.397 -3.058 10.574 1.00 97.31 184 LEU A CA 1
ATOM 1458 C C . LEU A 1 184 ? -8.430 -1.943 10.349 1.00 97.31 184 LEU A C 1
ATOM 1460 O O . LEU A 1 184 ? -9.128 -1.556 11.285 1.00 97.31 184 LEU A O 1
ATOM 1464 N N . LEU A 1 185 ? -8.592 -1.453 9.115 1.00 97.38 185 LEU A N 1
ATOM 1465 C CA . LEU A 1 185 ? -9.603 -0.436 8.794 1.00 97.38 185 LEU A CA 1
ATOM 1466 C C . LEU A 1 185 ? -11.035 -0.967 8.960 1.00 97.38 185 LEU A C 1
ATOM 1468 O O . LEU A 1 185 ? -11.930 -0.236 9.392 1.00 97.38 185 LEU A O 1
ATOM 1472 N N . ARG A 1 186 ? -11.268 -2.249 8.666 1.00 96.94 186 ARG A N 1
ATOM 1473 C CA . ARG A 1 186 ? -12.588 -2.887 8.712 1.00 96.94 186 ARG A CA 1
ATOM 1474 C C . ARG A 1 186 ? -13.156 -3.000 10.127 1.00 96.94 186 ARG A C 1
ATOM 1476 O O . ARG A 1 186 ? -14.377 -3.101 10.263 1.00 96.94 186 ARG A O 1
ATOM 1483 N N . LYS A 1 187 ? -12.309 -2.925 11.161 1.00 95.00 187 LYS A N 1
ATOM 1484 C CA . LYS A 1 187 ? -12.730 -2.827 12.570 1.00 95.00 187 LYS A CA 1
ATOM 1485 C C . LYS A 1 187 ? -13.500 -1.540 12.868 1.00 95.00 187 LYS A C 1
ATOM 1487 O O . LYS A 1 187 ? -14.398 -1.554 13.704 1.00 95.00 187 LYS A O 1
ATOM 1492 N N . HIS A 1 188 ? -13.148 -0.446 12.191 1.00 95.31 188 HIS A N 1
ATOM 1493 C CA . HIS A 1 188 ? -13.655 0.901 12.488 1.00 95.31 188 HIS A CA 1
ATOM 1494 C C . HIS A 1 188 ? -14.646 1.402 11.443 1.00 95.31 188 HIS A C 1
ATOM 1496 O O . HIS A 1 188 ? -15.489 2.247 11.733 1.00 95.31 188 HIS A O 1
ATOM 1502 N N . PHE A 1 189 ? -14.583 0.861 10.227 1.00 95.94 189 PHE A N 1
ATOM 1503 C CA . PHE A 1 189 ? -15.403 1.317 9.115 1.00 95.94 189 PHE A CA 1
ATOM 1504 C C . PHE A 1 189 ? -16.250 0.209 8.490 1.00 95.94 189 PHE A C 1
ATOM 1506 O O . PHE A 1 189 ? -15.982 -0.989 8.612 1.00 95.94 189 PHE A O 1
ATOM 1513 N N . SER A 1 190 ? -17.283 0.635 7.756 1.00 96.00 190 SER A N 1
ATOM 1514 C CA . SER A 1 190 ? -18.027 -0.250 6.861 1.00 96.00 190 SER A CA 1
ATOM 1515 C C . SER A 1 190 ? -17.101 -0.865 5.806 1.00 96.00 190 SER A C 1
ATOM 1517 O O . SER A 1 190 ? -16.042 -0.309 5.506 1.00 96.00 190 SER A O 1
ATOM 1519 N N . PHE A 1 191 ? -17.527 -1.983 5.211 1.00 95.75 191 PHE A N 1
ATOM 1520 C CA . PHE A 1 191 ? -16.776 -2.666 4.154 1.00 95.75 191 PHE A CA 1
ATOM 1521 C C . PHE A 1 191 ? -16.305 -1.698 3.063 1.00 95.75 191 PHE A C 1
ATOM 1523 O O . PHE A 1 191 ? -15.109 -1.587 2.825 1.00 95.75 191 PHE A O 1
ATOM 1530 N N . TRP A 1 192 ? -17.228 -0.934 2.473 1.00 95.50 192 TRP A N 1
ATOM 1531 C CA . TRP A 1 192 ? -16.914 -0.031 1.365 1.00 95.50 192 TRP A CA 1
ATOM 1532 C C . TRP A 1 192 ? -15.947 1.078 1.755 1.00 95.50 192 TRP A C 1
ATOM 1534 O O . TRP A 1 192 ? -15.026 1.379 1.009 1.00 95.50 192 TRP A O 1
ATOM 1544 N N . THR A 1 193 ? -16.118 1.668 2.935 1.00 95.62 193 THR A N 1
ATOM 1545 C CA . THR A 1 193 ? -15.226 2.734 3.400 1.00 95.62 193 THR A CA 1
ATOM 1546 C C . THR A 1 193 ? -13.807 2.210 3.635 1.00 95.62 193 THR A C 1
ATOM 1548 O O . THR A 1 193 ? -12.852 2.820 3.160 1.00 95.62 193 THR A O 1
ATOM 1551 N N . ALA A 1 194 ? -13.659 1.064 4.310 1.00 96.69 194 ALA A N 1
ATOM 1552 C CA . ALA A 1 194 ? -12.355 0.427 4.507 1.00 96.69 194 ALA A CA 1
ATOM 1553 C C . ALA A 1 194 ? -11.717 0.019 3.169 1.00 96.69 194 ALA A C 1
ATOM 1555 O O . ALA A 1 194 ? -10.520 0.229 2.964 1.00 96.69 194 ALA A O 1
ATOM 1556 N N . ASN A 1 195 ? -12.524 -0.511 2.246 1.00 96.81 195 ASN A N 1
ATOM 1557 C CA . ASN A 1 195 ? -12.055 -0.970 0.945 1.00 96.81 195 ASN A CA 1
ATOM 1558 C C . ASN A 1 195 ? -11.577 0.186 0.060 1.00 96.81 195 ASN A C 1
ATOM 1560 O O . ASN A 1 195 ? -10.501 0.111 -0.521 1.00 96.81 195 ASN A O 1
ATOM 1564 N N . VAL A 1 196 ? -12.316 1.299 0.022 1.00 97.38 196 VAL A N 1
ATOM 1565 C CA . VAL A 1 196 ? -11.922 2.498 -0.737 1.00 97.38 196 VAL A CA 1
ATOM 1566 C C . VAL A 1 196 ? -10.603 3.071 -0.220 1.00 97.38 196 VAL A C 1
ATOM 1568 O O . VAL A 1 196 ? -9.718 3.366 -1.019 1.00 97.38 196 VAL A O 1
ATOM 1571 N N . PHE A 1 197 ? -10.424 3.198 1.100 1.00 97.75 197 PHE A N 1
ATOM 1572 C CA . PHE A 1 197 ? -9.152 3.684 1.644 1.00 97.75 197 PHE A CA 1
ATOM 1573 C C . PHE A 1 197 ? -7.997 2.721 1.365 1.00 97.75 197 PHE A C 1
ATOM 1575 O O . PHE A 1 197 ? -6.931 3.168 0.948 1.00 97.75 197 PHE A O 1
ATOM 1582 N N . THR A 1 198 ? -8.218 1.413 1.519 1.00 98.06 198 THR A N 1
ATOM 1583 C CA . THR A 1 198 ? -7.213 0.396 1.171 1.00 98.06 198 THR A CA 1
ATOM 1584 C C . THR A 1 198 ? -6.849 0.475 -0.310 1.00 98.06 198 THR A C 1
ATOM 1586 O O . THR A 1 198 ? -5.668 0.507 -0.635 1.00 98.06 198 THR A O 1
ATOM 1589 N N . THR A 1 199 ? -7.842 0.610 -1.195 1.00 97.94 199 THR A N 1
ATOM 1590 C CA . THR A 1 199 ? -7.655 0.769 -2.645 1.00 97.94 199 THR A CA 1
ATOM 1591 C C . THR A 1 199 ? -6.800 1.991 -2.962 1.00 97.94 199 THR A C 1
ATOM 1593 O O . THR A 1 199 ? -5.863 1.885 -3.744 1.00 97.94 199 THR A O 1
ATOM 1596 N N . ILE A 1 200 ? -7.070 3.148 -2.345 1.00 97.81 200 ILE A N 1
ATOM 1597 C CA . ILE A 1 200 ? -6.268 4.360 -2.579 1.00 97.81 200 ILE A CA 1
ATOM 1598 C C . ILE A 1 200 ? -4.808 4.126 -2.172 1.00 97.81 200 ILE A C 1
ATOM 1600 O O . ILE A 1 200 ? -3.902 4.473 -2.931 1.00 97.81 200 ILE A O 1
ATOM 1604 N N . ILE A 1 201 ? -4.569 3.523 -1.004 1.00 97.50 201 ILE A N 1
ATOM 1605 C CA . ILE A 1 201 ? -3.212 3.240 -0.514 1.00 97.50 201 ILE A CA 1
ATOM 1606 C C . ILE A 1 201 ? -2.510 2.231 -1.440 1.00 97.50 201 ILE A C 1
ATOM 1608 O O . ILE A 1 201 ? -1.380 2.475 -1.857 1.00 97.50 201 ILE A O 1
ATOM 1612 N N . PHE A 1 202 ? -3.190 1.145 -1.815 1.00 97.19 202 PHE A N 1
ATOM 1613 C CA . PHE A 1 202 ? -2.668 0.103 -2.701 1.00 97.19 202 PHE A CA 1
ATOM 1614 C C . PHE A 1 202 ? -2.331 0.633 -4.097 1.00 97.19 202 PHE A C 1
ATOM 1616 O O . PHE A 1 202 ? -1.229 0.433 -4.597 1.00 97.19 202 PHE A O 1
ATOM 1623 N N . VAL A 1 203 ? -3.240 1.381 -4.721 1.00 96.62 203 VAL A N 1
ATOM 1624 C CA . VAL A 1 203 ? -3.022 1.951 -6.057 1.00 96.62 203 VAL A CA 1
ATOM 1625 C C . VAL A 1 203 ? -1.906 2.998 -6.039 1.00 96.62 203 VAL A C 1
ATOM 1627 O O . VAL A 1 203 ? -1.142 3.090 -6.999 1.00 96.62 203 VAL A O 1
ATOM 1630 N N . SER A 1 204 ? -1.758 3.744 -4.938 1.00 95.50 204 SER A N 1
ATOM 1631 C CA . SER A 1 204 ? -0.619 4.655 -4.754 1.00 95.50 204 SER A CA 1
ATOM 1632 C C . SER A 1 204 ? 0.706 3.895 -4.708 1.00 95.50 204 SER A C 1
ATOM 1634 O O . SER A 1 204 ? 1.676 4.330 -5.317 1.00 95.50 204 SER A O 1
ATOM 1636 N N . PHE A 1 205 ? 0.744 2.744 -4.035 1.00 94.50 205 PHE A N 1
ATOM 1637 C CA . PHE A 1 205 ? 1.914 1.866 -4.014 1.00 94.50 205 PHE A CA 1
ATOM 1638 C C . PHE A 1 205 ? 2.219 1.269 -5.398 1.00 94.50 205 PHE A C 1
ATOM 1640 O O . PHE A 1 205 ? 3.363 1.307 -5.848 1.00 94.50 205 PHE A O 1
ATOM 1647 N N . LEU A 1 206 ? 1.201 0.800 -6.131 1.00 93.81 206 LEU A N 1
ATOM 1648 C CA . LEU A 1 206 ? 1.377 0.287 -7.496 1.00 93.81 206 LEU A CA 1
ATOM 1649 C C . LEU A 1 206 ? 1.943 1.340 -8.458 1.00 93.81 206 LEU A C 1
ATOM 1651 O O . LEU A 1 206 ? 2.673 0.996 -9.391 1.00 93.81 206 LEU A O 1
ATOM 1655 N N . TRP A 1 207 ? 1.629 2.619 -8.239 1.00 93.88 207 TRP A N 1
ATOM 1656 C CA . TRP A 1 207 ? 2.219 3.711 -9.008 1.00 93.88 207 TRP A CA 1
ATOM 1657 C C . TRP A 1 207 ? 3.739 3.802 -8.820 1.00 93.88 207 TRP A C 1
ATOM 1659 O O . TRP A 1 207 ? 4.461 3.955 -9.810 1.00 93.88 207 TRP A O 1
ATOM 1669 N N . GLU A 1 208 ? 4.229 3.684 -7.579 1.00 90.69 208 GLU A N 1
ATOM 1670 C CA . GLU A 1 208 ? 5.670 3.655 -7.289 1.00 90.69 208 GLU A CA 1
ATOM 1671 C C . GLU A 1 208 ? 6.337 2.445 -7.945 1.00 90.69 208 GLU A C 1
ATOM 1673 O O . GLU A 1 208 ? 7.380 2.583 -8.581 1.00 90.69 208 GLU A O 1
ATOM 1678 N N . LEU A 1 209 ? 5.671 1.292 -7.873 1.00 89.25 209 LEU A N 1
ATOM 1679 C CA . LEU A 1 209 ? 6.152 0.025 -8.416 1.00 89.25 209 LEU A CA 1
ATOM 1680 C C . LEU A 1 209 ? 6.259 0.017 -9.952 1.00 89.25 209 LEU A C 1
ATOM 1682 O O . LEU A 1 209 ? 7.032 -0.752 -10.516 1.00 89.25 209 LEU A O 1
ATOM 1686 N N . GLY A 1 210 ? 5.510 0.887 -10.638 1.00 90.19 210 GLY A N 1
ATOM 1687 C CA . GLY A 1 210 ? 5.661 1.121 -12.077 1.00 90.19 210 GLY A CA 1
ATOM 1688 C C . GLY A 1 210 ? 4.360 1.166 -12.879 1.00 90.19 210 GLY A C 1
ATOM 1689 O O . GLY A 1 210 ? 4.411 1.450 -14.076 1.00 90.19 210 GLY A O 1
ATOM 1690 N N . TYR A 1 211 ? 3.190 0.951 -12.267 1.00 91.06 211 TYR A N 1
ATOM 1691 C CA . TYR A 1 211 ? 1.879 1.017 -12.936 1.00 91.06 211 TYR A CA 1
ATOM 1692 C C . TYR A 1 211 ? 1.393 2.467 -13.112 1.00 91.06 211 TYR A C 1
ATOM 1694 O O . TYR A 1 211 ? 0.389 2.898 -12.542 1.00 91.06 211 TYR A O 1
ATOM 1702 N N . ARG A 1 212 ? 2.133 3.247 -13.907 1.00 91.81 212 ARG A N 1
ATOM 1703 C CA . ARG A 1 212 ? 1.896 4.684 -14.142 1.00 91.81 212 ARG A CA 1
ATOM 1704 C C . ARG A 1 212 ? 0.899 4.937 -15.289 1.00 91.81 212 ARG A C 1
ATOM 1706 O O . ARG A 1 212 ? 0.342 4.005 -15.872 1.00 91.81 212 ARG A O 1
ATOM 1713 N N . SER A 1 213 ? 0.667 6.203 -15.647 1.00 92.69 213 SER A N 1
ATOM 1714 C CA . SER A 1 213 ? -0.293 6.610 -16.694 1.00 92.69 213 SER A CA 1
ATOM 1715 C C . SER A 1 213 ? -1.732 6.194 -16.336 1.00 92.69 213 SER A C 1
ATOM 1717 O O . SER A 1 213 ? -2.201 6.522 -15.250 1.00 92.69 213 SER A O 1
ATOM 1719 N N . ILE A 1 214 ? -2.435 5.456 -17.201 1.00 91.50 214 ILE A N 1
ATOM 1720 C CA . ILE A 1 214 ? -3.785 4.930 -16.939 1.00 91.50 214 ILE A CA 1
ATOM 1721 C C . ILE A 1 214 ? -3.801 3.726 -15.981 1.00 91.50 214 ILE A C 1
ATOM 1723 O O . ILE A 1 214 ? -4.862 3.150 -15.759 1.00 91.50 214 ILE A O 1
ATOM 1727 N N . GLY A 1 215 ? -2.653 3.342 -15.410 1.00 90.62 215 GLY A N 1
ATOM 1728 C CA . GLY A 1 215 ? -2.523 2.224 -14.470 1.00 90.62 215 GLY A CA 1
ATOM 1729 C C . GLY A 1 215 ? -3.577 2.224 -13.356 1.00 90.62 215 GLY A C 1
ATOM 1730 O O . GLY A 1 215 ? -4.270 1.219 -13.222 1.00 90.62 215 GLY A O 1
ATOM 1731 N N . PRO A 1 216 ? -3.812 3.345 -12.639 1.00 93.31 216 PRO A N 1
ATOM 1732 C CA . PRO A 1 216 ? -4.883 3.439 -11.645 1.00 93.31 216 PRO A CA 1
ATOM 1733 C C . PRO A 1 216 ? -6.272 3.083 -12.186 1.00 93.31 216 PRO A C 1
ATOM 1735 O O . PRO A 1 216 ? -7.039 2.398 -11.518 1.00 93.31 216 PRO A O 1
ATOM 1738 N N . LEU A 1 217 ? -6.604 3.495 -13.413 1.00 92.38 217 LEU A N 1
ATOM 1739 C CA . LEU A 1 217 ? -7.897 3.173 -14.023 1.00 92.38 217 LEU A CA 1
ATOM 1740 C C . LEU A 1 217 ? -8.042 1.668 -14.287 1.00 92.38 217 LEU A C 1
ATOM 1742 O O . LEU A 1 217 ? -9.148 1.138 -14.217 1.00 92.38 217 LEU A O 1
ATOM 1746 N N . LEU A 1 218 ? -6.930 0.986 -14.573 1.00 90.88 218 LEU A N 1
ATOM 1747 C CA . LEU A 1 218 ? -6.902 -0.459 -14.779 1.00 90.88 218 LEU A CA 1
ATOM 1748 C C . LEU A 1 218 ? -6.944 -1.229 -13.459 1.00 90.88 218 LEU A C 1
ATOM 1750 O O . LEU A 1 218 ? -7.582 -2.272 -13.411 1.00 90.88 218 LEU A O 1
ATOM 1754 N N . THR A 1 219 ? -6.288 -0.741 -12.403 1.00 92.12 219 THR A N 1
ATOM 1755 C CA . THR A 1 219 ? -6.109 -1.483 -11.144 1.00 92.12 219 THR A CA 1
ATOM 1756 C C . THR A 1 219 ? -7.227 -1.248 -10.131 1.00 92.12 219 THR A C 1
ATOM 1758 O O . THR A 1 219 ? -7.581 -2.182 -9.416 1.00 92.12 219 THR A O 1
ATOM 1761 N N . ILE A 1 220 ? -7.843 -0.058 -10.095 1.00 93.56 220 ILE A N 1
ATOM 1762 C CA . ILE A 1 220 ? -8.936 0.270 -9.158 1.00 93.56 220 ILE A CA 1
ATOM 1763 C C . ILE A 1 220 ? -10.101 -0.736 -9.219 1.00 93.56 220 ILE A C 1
ATOM 1765 O O . ILE A 1 220 ? -10.535 -1.173 -8.155 1.00 93.56 220 ILE A O 1
ATOM 1769 N N . PRO A 1 221 ? -10.618 -1.149 -10.397 1.00 92.12 221 PRO A N 1
ATOM 1770 C CA . PRO A 1 221 ? -11.712 -2.117 -10.451 1.00 92.12 221 PRO A CA 1
ATOM 1771 C C . PRO A 1 221 ? -11.369 -3.459 -9.798 1.00 92.12 221 PRO A C 1
ATOM 1773 O O . PRO A 1 221 ? -12.238 -4.048 -9.168 1.00 92.12 221 PRO A O 1
ATOM 1776 N N . PHE A 1 222 ? -10.120 -3.922 -9.918 1.00 86.88 222 PHE A N 1
ATOM 1777 C CA . PHE A 1 222 ? -9.667 -5.164 -9.283 1.00 86.88 222 PHE A CA 1
ATOM 1778 C C . PHE A 1 222 ? -9.389 -4.981 -7.795 1.00 86.88 222 PHE A C 1
ATOM 1780 O O . PHE A 1 222 ? -9.674 -5.876 -7.020 1.00 86.88 222 PHE A O 1
ATOM 1787 N N . ALA A 1 223 ? -8.875 -3.820 -7.385 1.00 88.31 223 ALA A N 1
ATOM 1788 C CA . ALA A 1 223 ? -8.627 -3.514 -5.978 1.00 88.31 223 ALA A CA 1
ATOM 1789 C C . ALA A 1 223 ? -9.919 -3.382 -5.150 1.00 88.31 223 ALA A C 1
ATOM 1791 O O . ALA A 1 223 ? -9.889 -3.525 -3.931 1.00 88.31 223 ALA A O 1
ATOM 1792 N N . LEU A 1 224 ? -11.049 -3.083 -5.801 1.00 88.50 224 LEU A N 1
ATOM 1793 C CA . LEU A 1 224 ? -12.351 -2.931 -5.152 1.00 88.50 224 LEU A CA 1
ATOM 1794 C C . LEU A 1 224 ? -13.127 -4.246 -4.972 1.00 88.50 224 LEU A C 1
ATOM 1796 O O . LEU A 1 224 ? -14.145 -4.226 -4.274 1.00 88.50 224 LEU A O 1
ATOM 1800 N N . VAL A 1 225 ? -12.699 -5.342 -5.601 1.00 80.56 225 VAL A N 1
ATOM 1801 C CA . VAL A 1 225 ? -13.398 -6.641 -5.615 1.00 80.56 225 VAL A CA 1
ATOM 1802 C C . VAL A 1 225 ? -12.627 -7.652 -4.787 1.00 80.56 225 VAL A C 1
ATOM 1804 O O . VAL A 1 225 ? -13.283 -8.296 -3.938 1.00 80.56 225 VAL A O 1
#

Foldseek 3Di:
DPPQPLLLVLLVLLLQLLCQQQPVCLVPVVRNVVSVVSLVVSLVSCVVPPPLLSVQSVLLSVLSVLVSVDQLQADLPPVNLVVCVVSLVCSLVVQCCCCCPVVVHPLQDDDDPPPDDDDPVNVVVVVVVVVCCVVPVVCLCVVVVLCVSHDDDDDPVSVVSVVVVVVVVVSSLCSRLPSRQLSSLVVPDPNQSSLVSSLSSSQSNVNSHRLDDCSSVVCSVVSND

Radius of gyration: 18.23 Å; Cα contacts (8 Å, |Δi|>4): 212; chains: 1; bounding box: 46×46×48 Å

Mean predicted aligned error: 4.5 Å

Secondary structure (DSSP, 8-state):
-PPPPHHHHHHHHHHHHHIIIIIIHHH-HHHHGGGHHHHHHHHHHHHHH-HHHHHHHHHHHHHHHHHHTS--S----HHHHHHHHHHHHHHHHHHHHIIIIIS-----------SPPPPHHHHHHHHHHHHHHHHHHHHHHHHTTGGGGS----SHHHHHHHHHHHHHHHHHHIIIIIIIIIHHHHTTS-HHHHHHHHHHHHHHHHHHHT--TTHHHHHHHHHT-

pLDDT: mean 92.03, std 7.43, range [43.59, 98.19]